Protein AF-A0A7S4CMW1-F1 (afdb_monomer_lite)

Organism: NCBI:txid73025

Radius of gyration: 34.2 Å; chains: 1; bounding box: 64×62×124 Å

Foldseek 3Di:
DDDDDDDDDDDDDDDDDDDDDDDDDPDDPPDPPPDDPDCPVVPDDPDPPPPPPDPDDDDDDDDPDDDDDDDDDPPDQKDKDKDKDKDPQQLQPPDDDDVSVVVVLVVQLQQQLLLVVLVVLCPDPDRLFVHWGWDWDDDPGRIIITMTMTMHGPPSHVSRVVVSVVSVVCCVVVNDDPVSSVVSNVVVVVVVVVVVVD

Sequence (198 aa):
PRSHSPASLTPSPGPPSSGSSASSEPASPFALPPCVPSPVSAIGGPVPLEHPRLPSVYPVPRHQEARYALLTDPETTTAMAKIAVKHYPAPDFVGVGVAHVKAQCCRTAFLLSLNTRFRQILQGPDPPFLRAGVVFEQSVGDVTLATLQVQAQKGGTAAALAAALREVQRVRVHGLSAREISSAKRQLMVSMNCEFRE

Structure (mmCIF, N/CA/C/O backbone):
data_AF-A0A7S4CMW1-F1
#
_entry.id   AF-A0A7S4CMW1-F1
#
loop_
_atom_site.group_PDB
_atom_site.id
_atom_site.type_symbol
_atom_site.label_atom_id
_atom_site.label_alt_id
_atom_site.label_comp_id
_atom_site.label_asym_id
_atom_site.label_entity_id
_atom_site.label_seq_id
_atom_site.pdbx_PDB_ins_code
_atom_site.Cartn_x
_atom_site.Cartn_y
_atom_site.Cartn_z
_atom_site.occupancy
_atom_site.B_iso_or_equiv
_atom_site.auth_seq_id
_atom_site.auth_comp_id
_atom_site.auth_asym_id
_atom_site.auth_atom_id
_atom_site.pdbx_PDB_model_num
ATOM 1 N N . PRO A 1 1 ? 36.857 27.182 -96.553 1.00 38.69 1 PRO A N 1
ATOM 2 C CA . PRO A 1 1 ? 37.701 28.232 -97.169 1.00 38.69 1 PRO A CA 1
ATOM 3 C C . PRO A 1 1 ? 37.929 29.410 -96.208 1.00 38.69 1 PRO A C 1
ATOM 5 O O . PRO A 1 1 ? 37.019 30.194 -95.990 1.00 38.69 1 PRO A O 1
ATOM 8 N N . ARG A 1 2 ? 39.155 29.458 -95.660 1.00 29.66 2 ARG A N 1
ATOM 9 C CA . ARG A 1 2 ? 39.937 30.646 -95.251 1.00 29.66 2 ARG A CA 1
ATOM 10 C C . ARG A 1 2 ? 39.275 31.610 -94.247 1.00 29.66 2 ARG A C 1
ATOM 12 O O . ARG A 1 2 ? 38.378 32.358 -94.591 1.00 29.66 2 ARG A O 1
ATOM 19 N N . SER A 1 3 ? 39.590 31.485 -92.955 1.00 31.75 3 SER A N 1
ATOM 20 C CA . SER A 1 3 ? 40.777 32.047 -92.266 1.00 31.75 3 SER A CA 1
ATOM 21 C C . SER A 1 3 ? 40.687 33.558 -92.070 1.00 31.75 3 SER A C 1
ATOM 23 O O . SER A 1 3 ? 40.763 34.262 -93.062 1.00 31.75 3 SER A O 1
ATOM 25 N N . HIS A 1 4 ? 40.617 34.019 -90.817 1.00 35.72 4 HIS A N 1
ATOM 26 C CA . HIS A 1 4 ? 41.438 35.111 -90.271 1.00 35.72 4 HIS A CA 1
ATOM 27 C C . HIS A 1 4 ? 41.319 35.130 -88.730 1.00 35.72 4 HIS A C 1
ATOM 29 O O . HIS A 1 4 ? 40.269 35.418 -88.167 1.00 35.72 4 HIS A O 1
ATOM 35 N N . SER A 1 5 ? 42.426 34.794 -88.067 1.00 35.44 5 SER A N 1
ATOM 36 C CA . SER A 1 5 ? 42.837 35.248 -86.724 1.00 35.44 5 SER A CA 1
ATOM 37 C C . SER A 1 5 ? 43.958 36.297 -86.915 1.00 35.44 5 SER A C 1
ATOM 39 O O . SER A 1 5 ? 44.412 36.424 -88.058 1.00 35.44 5 SER A O 1
ATOM 41 N N . PRO A 1 6 ? 44.540 36.943 -85.875 1.00 49.03 6 PRO A N 1
ATOM 42 C CA . PRO A 1 6 ? 44.153 37.112 -84.459 1.00 49.03 6 PRO A CA 1
ATOM 43 C C . PRO A 1 6 ? 44.241 38.590 -83.978 1.00 49.03 6 PRO A C 1
ATOM 45 O O . PRO A 1 6 ? 44.791 39.448 -84.661 1.00 49.03 6 PRO A O 1
ATOM 48 N N . ALA A 1 7 ? 43.807 38.877 -82.746 1.00 35.91 7 ALA A N 1
ATOM 49 C CA . ALA A 1 7 ? 44.367 39.974 -81.949 1.00 35.91 7 ALA A CA 1
ATOM 50 C C . ALA A 1 7 ? 44.441 39.556 -80.473 1.00 35.91 7 ALA A C 1
ATOM 52 O O . ALA A 1 7 ? 43.461 39.128 -79.868 1.00 35.91 7 ALA A O 1
ATOM 53 N N . SER A 1 8 ? 45.657 39.625 -79.949 1.00 32.41 8 SER A N 1
ATOM 54 C CA . SER A 1 8 ? 46.133 39.242 -78.624 1.00 32.41 8 SER A CA 1
ATOM 55 C C . SER A 1 8 ? 45.847 40.303 -77.563 1.00 32.41 8 SER A C 1
ATOM 57 O O . SER A 1 8 ? 46.155 41.466 -77.800 1.00 32.41 8 SER A O 1
ATOM 59 N N . LEU A 1 9 ? 45.413 39.895 -76.368 1.00 36.88 9 LEU A N 1
ATOM 60 C CA . LEU A 1 9 ? 45.599 40.643 -75.119 1.00 36.88 9 LEU A CA 1
ATOM 61 C C . LEU A 1 9 ? 45.713 39.640 -73.960 1.00 36.88 9 LEU A C 1
ATOM 63 O O . LEU A 1 9 ? 44.776 38.918 -73.633 1.00 36.88 9 LEU A O 1
ATOM 67 N N . THR A 1 10 ? 46.911 39.565 -73.390 1.00 45.03 10 THR A N 1
ATOM 68 C CA . THR A 1 10 ? 47.277 38.798 -72.191 1.00 45.03 10 THR A CA 1
ATOM 69 C C . THR A 1 10 ? 46.733 39.444 -70.916 1.00 45.03 10 THR A C 1
ATOM 71 O O . THR A 1 10 ? 46.722 40.674 -70.832 1.00 45.03 10 THR A O 1
ATOM 74 N N . PRO A 1 11 ? 46.473 38.651 -69.863 1.00 39.41 11 PRO A N 1
ATOM 75 C CA . PRO A 1 11 ? 46.930 39.062 -68.537 1.00 39.41 11 PRO A CA 1
ATOM 76 C C . PRO A 1 11 ? 47.679 37.956 -67.766 1.00 39.41 11 PRO 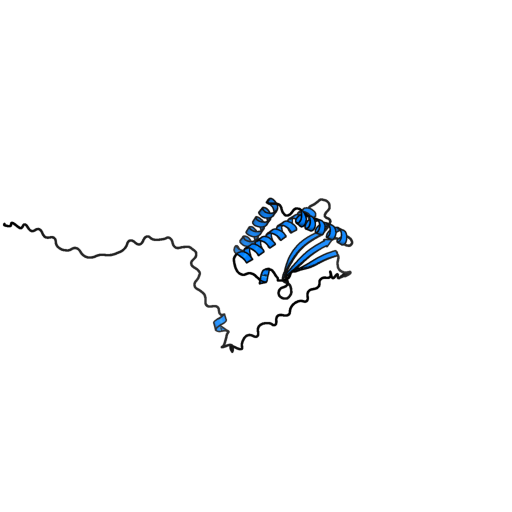A C 1
ATOM 78 O O . PRO A 1 11 ? 47.408 36.765 -67.887 1.00 39.41 11 PRO A O 1
ATOM 81 N N . SER A 1 12 ? 48.653 38.429 -66.987 1.00 38.19 12 SER A N 1
ATOM 82 C CA . SER A 1 12 ? 49.571 37.739 -66.062 1.00 38.19 12 SER A CA 1
ATOM 83 C C . SER A 1 12 ? 48.847 37.149 -64.823 1.00 38.19 12 SER A C 1
ATOM 85 O O . SER A 1 12 ? 47.721 37.571 -64.546 1.00 38.19 12 SER A O 1
ATOM 87 N N . PRO A 1 13 ? 49.439 36.197 -64.062 1.00 43.91 13 PRO A N 1
ATOM 88 C CA . PRO A 1 13 ? 48.716 35.310 -63.152 1.00 43.91 13 PRO A CA 1
ATOM 89 C C . PRO A 1 13 ? 48.573 35.869 -61.725 1.00 43.91 13 PRO A C 1
ATOM 91 O O . PRO A 1 13 ? 49.498 36.466 -61.177 1.00 43.91 13 PRO A O 1
ATOM 94 N N . GLY A 1 14 ? 47.417 35.612 -61.104 1.00 37.00 14 GLY A N 1
ATOM 95 C CA . GLY A 1 14 ? 47.171 35.806 -59.669 1.00 37.00 14 GLY A CA 1
ATOM 96 C C . GLY A 1 14 ? 47.365 34.504 -58.861 1.00 37.00 14 GLY A C 1
ATOM 97 O O . GLY A 1 14 ? 47.190 33.422 -59.424 1.00 37.00 14 GLY A O 1
ATOM 98 N N . PRO A 1 15 ? 47.744 34.581 -57.567 1.00 47.06 15 PRO A N 1
ATOM 99 C CA . PRO A 1 15 ? 48.107 33.428 -56.727 1.00 47.06 15 PRO A CA 1
ATOM 100 C C . PRO A 1 15 ? 46.888 32.692 -56.107 1.00 47.06 15 PRO A C 1
ATOM 102 O O . PRO A 1 15 ? 45.755 33.150 -56.263 1.00 47.06 15 PRO A O 1
ATOM 105 N N . PRO A 1 16 ? 47.095 31.526 -55.447 1.00 42.72 16 PRO A N 1
ATOM 106 C CA . PRO A 1 16 ? 46.109 30.447 -55.405 1.00 42.72 16 PRO A CA 1
ATOM 107 C C . PRO A 1 16 ? 45.170 30.420 -54.185 1.00 42.72 16 PRO A C 1
ATOM 109 O O . PRO A 1 16 ? 45.401 31.017 -53.138 1.00 42.72 16 PRO A O 1
ATOM 112 N N . SER A 1 17 ? 44.128 29.615 -54.386 1.00 40.28 17 SER A N 1
ATOM 113 C CA . SER A 1 17 ? 43.096 29.075 -53.496 1.00 40.28 17 SER A CA 1
ATOM 114 C C . SER A 1 17 ? 43.425 28.847 -52.010 1.00 40.28 17 SER A C 1
ATOM 116 O O . SER A 1 17 ? 44.317 28.075 -51.663 1.00 40.28 17 SER A O 1
ATOM 118 N N . SER A 1 18 ? 42.528 29.341 -51.159 1.00 33.75 18 SER A N 1
ATOM 119 C CA . SER A 1 18 ? 42.066 28.765 -49.885 1.00 33.75 18 SER A CA 1
ATOM 120 C C . SER A 1 18 ? 40.694 29.405 -49.607 1.00 33.75 18 SER A C 1
ATOM 122 O O . SER A 1 18 ? 40.437 30.514 -50.055 1.00 33.75 18 SER A O 1
ATOM 124 N N . GLY A 1 19 ? 39.690 28.829 -48.968 1.00 32.06 19 GLY A N 1
ATOM 125 C CA . GLY A 1 19 ? 39.463 27.575 -48.281 1.00 32.06 19 GLY A CA 1
ATOM 126 C C . GLY A 1 19 ? 38.024 27.689 -47.754 1.00 32.06 19 GLY A C 1
ATOM 127 O O . GLY A 1 19 ? 37.608 28.759 -47.319 1.00 32.06 19 GLY A O 1
ATOM 128 N N . SER A 1 20 ? 37.266 26.607 -47.902 1.00 34.31 20 SER A N 1
ATOM 129 C CA . SER A 1 20 ? 35.887 26.365 -47.461 1.00 34.31 20 SER A CA 1
ATOM 130 C C . SER A 1 20 ? 35.338 27.278 -46.350 1.00 34.31 20 SER A C 1
ATOM 132 O O . SER A 1 20 ? 35.841 27.288 -45.228 1.00 34.31 20 SER A O 1
ATOM 134 N N . SER A 1 21 ? 34.221 27.950 -46.632 1.00 33.69 21 SER A N 1
ATOM 135 C CA . SER A 1 21 ? 33.338 28.564 -45.639 1.00 33.69 21 SER A CA 1
ATOM 136 C C . SER A 1 21 ? 32.727 27.480 -44.743 1.00 33.69 21 SER A C 1
ATOM 138 O O . SER A 1 21 ? 31.750 26.833 -45.120 1.00 33.69 21 SER A O 1
ATOM 140 N N . ALA A 1 22 ? 33.315 27.253 -43.572 1.00 33.09 22 ALA A N 1
ATOM 141 C CA . ALA A 1 22 ? 32.715 26.448 -42.517 1.00 33.09 22 ALA A CA 1
ATOM 142 C C . ALA A 1 22 ? 31.755 27.322 -41.699 1.00 33.09 22 ALA A C 1
ATOM 144 O O . ALA A 1 22 ? 32.173 28.199 -40.943 1.00 33.09 22 ALA A O 1
ATOM 145 N N . SER A 1 23 ? 30.458 27.092 -41.880 1.00 31.69 23 SER A N 1
ATOM 146 C CA . SER A 1 23 ? 29.405 27.567 -40.989 1.00 31.69 23 SER A CA 1
ATOM 147 C C . SER A 1 23 ? 29.666 27.046 -39.573 1.00 31.69 23 SER A C 1
ATOM 149 O O . SER A 1 23 ? 29.729 25.841 -39.351 1.00 31.69 23 SER A O 1
ATOM 151 N N . SER A 1 24 ? 29.852 27.951 -38.617 1.00 33.78 24 SER A N 1
ATOM 152 C CA . SER A 1 24 ? 30.006 27.624 -37.201 1.00 33.78 24 SER A CA 1
ATOM 153 C C . SER A 1 24 ? 28.659 27.188 -36.608 1.00 33.78 24 SER A C 1
ATOM 155 O O . SER A 1 24 ? 27.812 28.033 -36.309 1.00 33.78 24 SER A O 1
ATOM 157 N N . GLU A 1 25 ? 28.455 25.881 -36.444 1.00 35.72 25 GLU A N 1
ATOM 158 C CA . GLU A 1 25 ? 27.407 25.339 -35.571 1.00 35.72 25 GLU A CA 1
ATOM 159 C C . GLU A 1 25 ? 27.713 25.715 -34.108 1.00 35.72 25 GLU A C 1
ATOM 161 O O . GLU A 1 25 ? 28.863 25.597 -33.672 1.00 35.72 25 GLU A O 1
ATOM 166 N N . PRO A 1 26 ? 26.725 26.169 -33.316 1.00 39.62 26 PRO A N 1
ATOM 167 C CA . PRO A 1 26 ? 26.932 26.397 -31.894 1.00 39.62 26 PRO A CA 1
ATOM 168 C C . PRO A 1 26 ? 27.099 25.054 -31.170 1.00 39.62 26 PRO A C 1
ATOM 170 O O . PRO A 1 26 ? 26.229 24.185 -31.225 1.00 39.62 26 PRO A O 1
ATOM 173 N N . ALA A 1 27 ? 28.232 24.903 -30.483 1.00 42.12 27 ALA A N 1
ATOM 174 C CA . ALA A 1 27 ? 28.582 23.725 -29.703 1.00 42.12 27 ALA A CA 1
ATOM 175 C C . ALA A 1 27 ? 27.486 23.369 -28.681 1.00 42.12 27 ALA A C 1
ATOM 177 O O . ALA A 1 27 ? 27.066 24.193 -27.867 1.00 42.12 27 ALA A O 1
ATOM 178 N N . SER A 1 28 ? 27.040 22.113 -28.718 1.00 44.59 28 SER A N 1
ATOM 179 C CA . SER A 1 28 ? 26.102 21.540 -27.756 1.00 44.59 28 SER A CA 1
ATOM 180 C C . SER A 1 28 ? 26.677 21.594 -26.329 1.00 44.59 28 SER A C 1
ATOM 182 O O . SER A 1 28 ? 27.800 21.129 -26.129 1.00 44.59 28 SER A O 1
ATOM 184 N N . PRO A 1 29 ? 25.924 22.047 -25.310 1.00 46.12 29 PRO A N 1
ATOM 185 C CA . PRO A 1 29 ? 26.418 22.164 -23.931 1.00 46.12 29 PRO A CA 1
ATOM 186 C C . PRO A 1 29 ? 26.576 20.818 -23.192 1.00 46.12 29 PRO A C 1
ATOM 188 O O . PRO A 1 29 ? 26.905 20.803 -22.011 1.00 46.12 29 PRO A O 1
ATOM 191 N N . PHE A 1 30 ? 26.365 19.684 -23.867 1.00 45.78 30 PHE A N 1
ATOM 192 C CA . PHE A 1 30 ? 26.450 18.333 -23.300 1.00 45.78 30 PHE A CA 1
ATOM 193 C C . PHE A 1 30 ? 27.732 17.604 -23.725 1.00 45.78 30 PHE A C 1
ATOM 195 O O . PHE A 1 30 ? 27.696 16.456 -24.167 1.00 45.78 30 PHE A O 1
ATOM 202 N N . ALA A 1 31 ? 28.885 18.260 -23.598 1.00 46.22 31 ALA A N 1
ATOM 203 C CA . ALA A 1 31 ? 30.150 17.537 -23.628 1.00 46.22 31 ALA A CA 1
ATOM 204 C C . ALA A 1 31 ? 30.254 16.712 -22.336 1.00 46.22 31 ALA A C 1
ATOM 206 O O . ALA A 1 31 ? 30.358 17.272 -21.243 1.00 46.22 31 ALA A O 1
ATOM 207 N N . LEU A 1 32 ? 30.180 15.383 -22.452 1.00 47.31 32 LEU A N 1
ATOM 208 C CA . LEU A 1 32 ? 30.467 14.487 -21.332 1.00 47.31 32 LEU A CA 1
ATOM 209 C C . LEU A 1 32 ? 31.886 14.791 -20.823 1.00 47.31 32 LEU A C 1
ATOM 211 O O . LEU A 1 32 ? 32.798 14.921 -21.647 1.00 47.31 32 LEU A O 1
ATOM 215 N N . PRO A 1 33 ? 32.099 14.919 -19.501 1.00 54.97 33 PRO A N 1
ATOM 216 C CA . PRO A 1 33 ? 33.439 15.129 -18.976 1.00 54.97 33 PRO A CA 1
ATOM 217 C C . PRO A 1 33 ? 34.351 13.966 -19.402 1.00 54.97 33 PRO A C 1
ATOM 219 O O . PRO A 1 33 ? 33.875 12.829 -19.511 1.00 54.97 33 PRO A O 1
ATOM 222 N N . PRO A 1 34 ? 35.652 14.219 -19.646 1.00 54.22 34 PRO A N 1
ATOM 223 C CA . PRO A 1 34 ? 36.594 13.156 -19.967 1.00 54.22 34 PRO A CA 1
ATOM 224 C C . PRO A 1 34 ? 36.546 12.096 -18.864 1.00 54.22 34 PRO A C 1
ATOM 226 O O . PRO A 1 34 ? 36.617 12.428 -17.679 1.00 54.22 34 PRO A O 1
ATOM 229 N N . CYS A 1 35 ? 36.384 10.830 -19.259 1.00 51.62 35 CYS A N 1
ATOM 230 C CA . CYS A 1 35 ? 36.343 9.697 -18.344 1.00 51.62 35 CYS A CA 1
ATOM 231 C C . CYS A 1 35 ? 37.582 9.718 -17.447 1.00 51.62 35 CYS A C 1
ATOM 233 O O . CYS A 1 35 ? 38.684 9.397 -17.889 1.00 51.62 35 CYS A O 1
ATOM 235 N N . VAL A 1 36 ? 37.400 10.084 -16.180 1.00 57.22 36 VAL A N 1
ATOM 236 C CA . VAL A 1 36 ? 38.429 9.892 -15.164 1.00 57.22 36 VAL A CA 1
ATOM 237 C C . VAL A 1 36 ? 38.545 8.378 -14.966 1.00 57.22 36 VAL A C 1
ATOM 239 O O . VAL A 1 36 ? 37.537 7.748 -14.629 1.00 57.22 36 VAL A O 1
ATOM 242 N N . PRO A 1 37 ? 39.708 7.749 -15.211 1.00 60.41 37 PRO A N 1
ATOM 243 C CA . PRO A 1 37 ? 39.859 6.328 -14.948 1.00 60.41 37 PRO A CA 1
ATOM 244 C C . PRO A 1 37 ? 39.630 6.089 -13.453 1.00 60.41 37 PRO A C 1
ATOM 246 O O . PRO A 1 37 ? 40.281 6.696 -12.602 1.00 60.41 37 PRO A O 1
ATOM 249 N N . SER A 1 38 ? 38.661 5.233 -13.127 1.00 54.94 38 SER A N 1
ATOM 250 C CA . SER A 1 38 ? 38.337 4.897 -11.742 1.00 54.94 38 SER A CA 1
ATOM 251 C C . SER A 1 38 ? 39.561 4.295 -11.031 1.00 54.94 38 SER A C 1
ATOM 253 O O . SER A 1 38 ? 40.258 3.482 -11.646 1.00 54.94 38 SER A O 1
ATOM 255 N N . PRO A 1 39 ? 39.789 4.570 -9.731 1.00 59.03 39 PRO A N 1
ATOM 256 C CA . PRO A 1 39 ? 40.900 3.991 -8.964 1.00 59.03 39 PRO A CA 1
ATOM 257 C C . PRO A 1 39 ? 40.805 2.463 -8.792 1.00 59.03 39 PRO A C 1
ATOM 259 O O . PRO A 1 39 ? 41.716 1.844 -8.250 1.00 59.03 39 PRO A O 1
ATOM 262 N N . VAL A 1 40 ? 39.729 1.834 -9.278 1.00 59.56 40 VAL A N 1
ATOM 263 C CA . VAL A 1 40 ? 39.509 0.383 -9.231 1.00 59.56 40 VAL A CA 1
ATOM 264 C C . VAL A 1 40 ? 40.643 -0.387 -9.922 1.00 59.56 40 VAL A C 1
ATOM 266 O O . VAL A 1 40 ? 41.072 -1.417 -9.408 1.00 59.56 40 VAL A O 1
ATOM 269 N N . SER A 1 41 ? 41.213 0.145 -11.011 1.00 56.84 41 SER A N 1
ATOM 270 C CA . SER A 1 41 ? 42.360 -0.487 -11.686 1.00 56.84 41 SER A CA 1
ATOM 271 C C . SER A 1 41 ? 43.662 -0.441 -10.882 1.00 56.84 41 SER A C 1
ATOM 273 O O . SER A 1 41 ? 44.572 -1.206 -11.178 1.00 56.84 41 SER A O 1
ATOM 275 N N . ALA A 1 42 ? 43.779 0.436 -9.880 1.00 56.88 42 ALA A N 1
ATOM 276 C CA . ALA A 1 42 ? 44.997 0.569 -9.078 1.00 56.88 42 ALA A CA 1
ATOM 277 C C . ALA A 1 42 ? 45.033 -0.381 -7.865 1.00 56.88 42 ALA A C 1
ATOM 279 O O . ALA A 1 42 ? 46.092 -0.577 -7.278 1.00 56.88 42 ALA A O 1
ATOM 280 N N . ILE A 1 43 ? 43.890 -0.967 -7.487 1.00 60.16 43 ILE A N 1
ATOM 281 C CA . ILE A 1 43 ? 43.745 -1.806 -6.282 1.00 60.16 43 ILE A CA 1
ATOM 282 C C . ILE A 1 43 ? 43.611 -3.299 -6.643 1.00 60.16 43 ILE A C 1
ATOM 284 O O . ILE A 1 43 ? 43.927 -4.169 -5.833 1.00 60.16 43 ILE A O 1
ATOM 288 N N . GLY A 1 44 ? 43.178 -3.622 -7.864 1.00 51.19 44 GLY A N 1
ATOM 289 C CA . GLY A 1 44 ? 43.018 -5.002 -8.320 1.00 51.19 44 GLY A CA 1
ATOM 290 C C . GLY A 1 44 ? 44.302 -5.581 -8.912 1.00 51.19 44 GLY A C 1
ATOM 291 O O . GLY A 1 44 ? 44.603 -5.345 -10.078 1.00 51.19 44 GLY A O 1
ATOM 292 N N . GLY A 1 45 ? 45.031 -6.399 -8.147 1.00 70.06 45 GLY A N 1
ATOM 293 C CA . GLY A 1 45 ? 45.941 -7.387 -8.743 1.00 70.06 45 GLY A CA 1
ATOM 294 C C . GLY A 1 45 ? 45.175 -8.369 -9.651 1.00 70.06 45 GLY A C 1
ATOM 295 O O . GLY A 1 45 ? 43.942 -8.376 -9.625 1.00 70.06 45 GLY A O 1
ATOM 296 N N . PRO A 1 46 ? 45.858 -9.206 -10.456 1.00 66.19 46 PRO A N 1
ATOM 297 C CA . PRO A 1 46 ? 45.195 -10.189 -11.309 1.00 66.19 46 PRO A CA 1
ATOM 298 C C . PRO A 1 46 ? 44.396 -11.165 -10.438 1.00 66.19 46 PRO A C 1
ATOM 300 O O 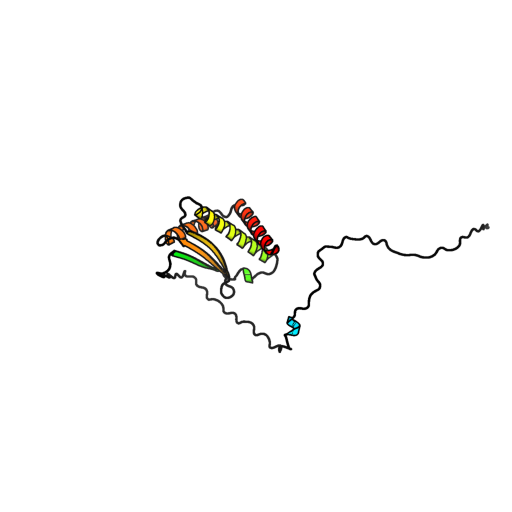. PRO A 1 46 ? 44.949 -12.085 -9.840 1.00 66.19 46 PRO A O 1
ATOM 303 N N . VAL A 1 47 ? 43.087 -10.934 -10.336 1.00 65.75 47 VAL A N 1
ATOM 304 C CA . VAL A 1 47 ? 42.160 -11.861 -9.693 1.00 65.75 47 VAL A CA 1
ATOM 305 C C . VAL A 1 47 ? 42.106 -13.092 -10.597 1.00 65.75 47 VAL A C 1
ATOM 307 O O . VAL A 1 47 ? 41.820 -12.940 -11.790 1.00 65.75 47 VAL A O 1
ATOM 310 N N . PRO A 1 48 ? 42.411 -14.299 -10.089 1.00 68.38 48 PRO A N 1
ATOM 311 C CA . PRO A 1 48 ? 42.225 -15.517 -10.858 1.00 68.38 48 PRO A CA 1
ATOM 312 C C . PRO A 1 48 ? 40.794 -15.542 -11.391 1.00 68.38 48 PRO A C 1
ATOM 314 O O . PRO A 1 48 ? 39.850 -15.311 -10.634 1.00 68.38 48 PRO A O 1
ATOM 317 N N . LEU A 1 49 ? 40.630 -15.811 -12.687 1.00 63.06 49 LEU A N 1
ATOM 318 C CA . LEU A 1 49 ? 39.329 -16.044 -13.316 1.00 63.06 49 LEU A CA 1
ATOM 319 C C . LEU A 1 49 ? 38.771 -17.398 -12.843 1.00 63.06 49 LEU A C 1
ATOM 321 O O . LEU A 1 49 ? 38.482 -18.285 -13.642 1.00 63.06 49 LEU A O 1
ATOM 325 N N . GLU A 1 50 ? 38.658 -17.601 -11.531 1.00 64.12 50 GLU A N 1
ATOM 326 C CA . GLU A 1 50 ? 37.775 -18.625 -11.013 1.00 64.12 50 GLU A CA 1
ATOM 327 C C . GLU A 1 50 ? 36.377 -18.232 -11.465 1.00 64.12 50 GLU A C 1
ATOM 329 O O . GLU A 1 50 ? 35.903 -17.131 -11.178 1.00 64.12 50 GLU A O 1
ATOM 334 N N . HIS A 1 51 ? 35.755 -19.113 -12.250 1.00 67.81 51 HIS A N 1
ATOM 335 C CA . HIS A 1 51 ? 34.400 -18.931 -12.742 1.00 67.81 51 HIS A CA 1
ATOM 336 C C . HIS A 1 51 ? 33.531 -18.478 -11.566 1.00 67.81 51 HIS A C 1
ATOM 338 O O . HIS A 1 51 ? 33.385 -19.257 -10.615 1.00 67.81 51 HIS A O 1
ATOM 344 N N . PRO A 1 52 ? 32.999 -17.240 -11.581 1.00 67.31 52 PRO A N 1
ATOM 345 C CA . PRO A 1 52 ? 32.236 -16.741 -10.456 1.00 67.31 52 PRO A CA 1
ATOM 346 C C . PRO A 1 52 ? 31.098 -17.726 -10.225 1.00 67.31 52 PRO A C 1
ATOM 348 O O . PRO A 1 52 ? 30.279 -17.963 -11.117 1.00 67.31 52 PRO A O 1
ATOM 351 N N . ARG A 1 53 ? 31.092 -18.370 -9.052 1.00 72.31 53 ARG A N 1
ATOM 352 C CA . ARG A 1 53 ? 29.991 -19.249 -8.669 1.00 72.31 53 ARG A CA 1
ATOM 353 C C . ARG A 1 53 ? 28.752 -18.370 -8.663 1.00 72.31 53 ARG A C 1
ATOM 355 O O . ARG A 1 53 ? 28.650 -17.465 -7.835 1.00 72.31 53 ARG A O 1
ATOM 362 N N . LEU A 1 54 ? 27.853 -18.600 -9.618 1.00 72.75 54 LEU A N 1
A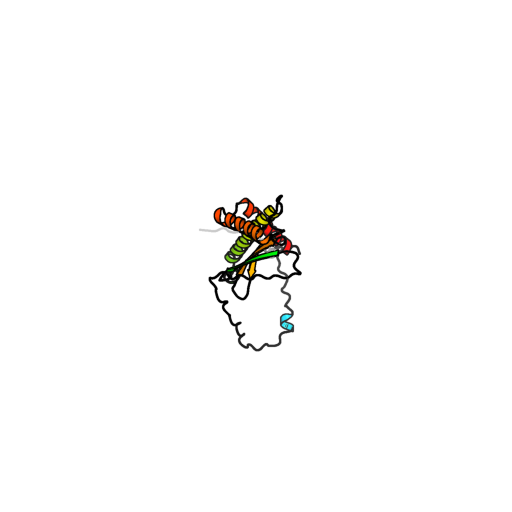TOM 363 C CA . LEU A 1 54 ? 26.579 -17.899 -9.638 1.00 72.75 54 LEU A CA 1
ATOM 364 C C . LEU A 1 54 ? 25.902 -18.125 -8.277 1.00 72.75 54 LEU A C 1
ATOM 366 O O . LEU A 1 54 ? 25.925 -19.260 -7.783 1.00 72.75 54 LEU A O 1
ATOM 370 N N . PRO A 1 55 ? 25.337 -17.076 -7.652 1.00 70.75 55 PRO A N 1
ATOM 371 C CA . PRO A 1 55 ? 24.602 -17.230 -6.408 1.00 70.75 55 PRO A CA 1
ATOM 372 C C . PRO A 1 55 ? 23.549 -18.326 -6.569 1.00 70.75 55 PRO A C 1
ATOM 374 O O . PRO A 1 55 ? 22.821 -18.353 -7.564 1.00 70.75 55 PRO A O 1
ATOM 377 N N . SER A 1 56 ? 23.470 -19.245 -5.609 1.00 73.94 56 SER A N 1
ATOM 378 C CA . SER A 1 56 ? 22.418 -20.254 -5.623 1.00 73.94 56 SER A CA 1
ATOM 379 C C . SER A 1 56 ? 21.056 -19.575 -5.479 1.00 73.94 56 SER A C 1
ATOM 381 O O . SER A 1 56 ? 20.805 -18.823 -4.536 1.00 73.94 56 SER A O 1
ATOM 383 N N . VAL A 1 57 ? 20.168 -19.837 -6.438 1.00 70.56 57 VAL A N 1
ATOM 384 C CA . VAL A 1 57 ? 18.791 -19.343 -6.409 1.00 70.56 57 VAL A CA 1
ATOM 385 C C . VAL A 1 57 ? 17.985 -20.253 -5.492 1.00 70.56 57 VAL A C 1
ATOM 387 O O . VAL A 1 57 ? 17.734 -21.412 -5.819 1.00 70.56 57 VAL A O 1
ATOM 390 N N . TYR A 1 58 ? 17.572 -19.730 -4.340 1.00 75.88 58 TYR A N 1
ATOM 391 C CA . TYR A 1 58 ? 16.679 -20.433 -3.424 1.00 75.88 58 TYR A CA 1
ATOM 392 C C . TYR A 1 58 ? 15.238 -19.964 -3.651 1.00 75.88 58 TYR A C 1
ATOM 394 O O . TYR A 1 58 ? 14.899 -18.837 -3.280 1.00 75.88 58 TYR A O 1
ATOM 402 N N . PRO A 1 59 ? 14.368 -20.790 -4.263 1.00 73.56 59 PRO A N 1
ATOM 403 C CA . PRO A 1 59 ? 12.991 -20.394 -4.504 1.00 73.56 59 PRO A CA 1
ATOM 404 C C . PRO A 1 59 ? 12.231 -20.290 -3.179 1.00 73.56 59 PRO A C 1
ATOM 406 O O . PRO A 1 59 ? 12.222 -21.217 -2.369 1.00 73.56 59 PRO A O 1
ATOM 409 N N . VAL A 1 60 ? 11.549 -19.165 -2.969 1.00 77.81 60 VAL A N 1
ATOM 410 C CA . VAL A 1 60 ? 10.696 -18.969 -1.792 1.00 77.81 60 VAL A CA 1
ATOM 411 C C . VAL A 1 60 ? 9.428 -19.826 -1.939 1.00 77.81 60 VAL A C 1
ATOM 413 O O . VAL A 1 60 ? 8.681 -19.624 -2.903 1.00 77.81 60 VAL A O 1
ATOM 416 N N . PRO A 1 61 ? 9.123 -20.734 -0.989 1.00 80.94 61 PRO A N 1
ATOM 417 C CA . PRO A 1 61 ? 7.921 -21.558 -1.049 1.00 80.94 61 PRO A CA 1
ATOM 418 C C . PRO A 1 61 ? 6.648 -20.707 -1.081 1.00 80.94 61 PRO A C 1
ATOM 420 O O . PRO A 1 61 ? 6.466 -19.790 -0.271 1.00 80.94 61 PRO A O 1
ATOM 423 N N . ARG A 1 62 ? 5.742 -21.028 -2.009 1.00 80.69 62 ARG A N 1
ATOM 424 C CA . ARG A 1 62 ? 4.423 -20.392 -2.091 1.00 80.69 62 ARG A CA 1
ATOM 425 C C . ARG A 1 62 ? 3.487 -21.003 -1.052 1.00 80.69 62 ARG A C 1
ATOM 427 O O . ARG A 1 62 ? 3.508 -22.205 -0.817 1.00 80.69 62 ARG A O 1
ATOM 434 N N . HIS A 1 63 ? 2.637 -20.170 -0.467 1.00 83.62 63 HIS A N 1
ATOM 435 C CA . HIS A 1 63 ? 1.528 -20.604 0.379 1.00 83.62 63 HIS A CA 1
ATOM 436 C C . HIS A 1 63 ? 0.229 -20.020 -0.178 1.00 83.62 63 HIS A C 1
ATOM 438 O O . HIS A 1 63 ? 0.205 -18.861 -0.589 1.00 83.62 63 HIS A O 1
ATOM 444 N N . GLN A 1 64 ? -0.833 -20.826 -0.217 1.00 78.94 64 GLN A N 1
ATOM 445 C CA . GLN A 1 64 ? -2.166 -20.365 -0.629 1.00 78.94 64 GLN A CA 1
ATOM 446 C C . GLN A 1 64 ? -2.959 -19.799 0.554 1.00 78.94 64 GLN A C 1
ATOM 448 O O . GLN A 1 64 ? -3.768 -18.892 0.388 1.00 78.94 64 GLN A O 1
ATOM 453 N N . GLU A 1 65 ? -2.696 -20.300 1.758 1.00 85.31 65 GLU A N 1
ATOM 454 C CA . GLU A 1 65 ? -3.402 -19.897 2.968 1.00 85.31 65 GLU A CA 1
ATOM 455 C C . GLU A 1 65 ? -2.900 -18.551 3.509 1.00 85.31 65 GLU A C 1
ATOM 457 O O . GLU A 1 65 ? -1.707 -18.217 3.430 1.00 85.31 65 GLU A O 1
ATOM 462 N N . ALA A 1 66 ? -3.825 -17.788 4.095 1.00 85.75 66 ALA A N 1
ATOM 463 C CA . ALA A 1 66 ? -3.516 -16.568 4.825 1.00 85.75 66 ALA A CA 1
ATOM 464 C C . ALA A 1 66 ? -2.934 -16.926 6.197 1.00 85.75 66 ALA A C 1
ATOM 466 O O . ALA A 1 66 ? -3.600 -17.536 7.031 1.00 85.75 66 ALA A O 1
ATOM 467 N N . ARG A 1 67 ? -1.684 -16.528 6.438 1.00 88.69 67 ARG A N 1
ATOM 468 C CA . ARG A 1 67 ? -1.033 -16.679 7.743 1.00 88.69 67 ARG A CA 1
ATOM 469 C C . ARG A 1 67 ? -1.221 -15.404 8.550 1.00 88.69 67 ARG A C 1
ATOM 471 O O . ARG A 1 67 ? -1.056 -14.312 8.010 1.00 88.69 67 ARG A O 1
ATOM 478 N N . TYR A 1 68 ? -1.524 -15.550 9.834 1.00 88.38 68 TYR A N 1
ATOM 479 C CA . TYR A 1 68 ? -1.639 -14.433 10.762 1.00 88.38 68 TYR A CA 1
ATOM 480 C C . TYR A 1 68 ? -0.645 -14.600 11.909 1.00 88.38 68 TYR A C 1
ATOM 482 O O . TYR A 1 68 ? -0.339 -15.712 12.332 1.00 88.38 68 TYR A O 1
ATOM 490 N N . ALA A 1 69 ? -0.135 -13.477 12.400 1.00 88.38 69 ALA A N 1
ATOM 491 C CA . ALA A 1 69 ? 0.687 -13.414 13.595 1.00 88.38 69 ALA A CA 1
ATOM 492 C C . ALA A 1 69 ? 0.206 -12.226 14.427 1.00 88.38 69 ALA A C 1
ATOM 494 O O . ALA A 1 69 ? 0.079 -11.115 13.907 1.00 88.38 69 ALA A O 1
ATOM 495 N N . LEU A 1 70 ? -0.083 -12.473 15.703 1.00 87.44 70 LEU A N 1
ATOM 496 C CA . LEU A 1 70 ? -0.389 -11.430 16.671 1.00 87.44 70 LEU A CA 1
ATOM 497 C C . LEU A 1 70 ? 0.856 -11.210 17.522 1.00 87.44 70 LEU A C 1
ATOM 499 O O . LEU A 1 70 ? 1.251 -12.091 18.279 1.00 87.44 70 LEU A O 1
ATOM 503 N N . LEU A 1 71 ? 1.470 -10.040 17.383 1.00 85.12 71 LEU A N 1
ATOM 504 C CA . LEU A 1 71 ? 2.553 -9.608 18.256 1.00 85.12 71 LEU A CA 1
ATOM 505 C C . LEU A 1 71 ? 1.975 -8.606 19.249 1.00 85.12 71 LEU A C 1
ATOM 507 O O . LEU A 1 71 ? 1.342 -7.629 18.852 1.00 85.12 71 LEU A O 1
ATOM 511 N N . THR A 1 72 ? 2.151 -8.881 20.538 1.00 84.38 72 THR A N 1
ATOM 512 C CA . THR A 1 72 ? 1.725 -7.999 21.626 1.00 84.38 72 THR A CA 1
ATOM 513 C C . THR A 1 72 ? 2.939 -7.704 22.485 1.00 84.38 72 THR A C 1
ATOM 515 O O . THR A 1 72 ? 3.529 -8.622 23.045 1.00 84.38 72 THR A O 1
ATOM 518 N N . ASP A 1 73 ? 3.300 -6.429 22.559 1.00 85.62 73 ASP A N 1
ATOM 519 C CA . ASP A 1 73 ? 4.384 -5.922 23.391 1.00 85.62 73 ASP A CA 1
ATOM 520 C C . ASP A 1 73 ? 3.800 -4.825 24.303 1.00 85.62 73 ASP A C 1
ATOM 522 O O . ASP A 1 73 ? 3.207 -3.867 23.787 1.00 85.62 73 ASP A O 1
ATOM 526 N N . PRO A 1 74 ? 3.880 -4.975 25.641 1.00 78.94 74 PRO A N 1
ATOM 527 C CA . PRO A 1 74 ? 3.331 -4.006 26.588 1.00 78.94 74 PRO A CA 1
ATOM 528 C C . PRO A 1 74 ? 3.945 -2.603 26.461 1.00 78.94 74 PRO A C 1
ATOM 530 O O . PRO A 1 74 ? 3.265 -1.641 26.814 1.00 78.94 74 PRO A O 1
ATOM 533 N N . GLU A 1 75 ? 5.150 -2.471 25.897 1.00 84.06 75 GLU A N 1
ATOM 534 C CA . GLU A 1 75 ? 5.836 -1.185 25.692 1.00 84.06 75 GLU A CA 1
ATOM 535 C C . GLU A 1 75 ? 5.291 -0.398 24.487 1.00 84.06 75 GLU A C 1
ATOM 537 O O . GLU A 1 75 ? 5.651 0.757 24.249 1.00 84.06 75 GLU A O 1
ATOM 542 N N . THR A 1 76 ? 4.401 -0.999 23.688 1.00 78.00 76 THR A N 1
ATOM 543 C CA . THR A 1 76 ? 3.899 -0.349 22.476 1.00 78.00 76 THR A CA 1
ATOM 544 C C . THR A 1 76 ? 2.675 0.525 22.766 1.00 78.00 76 THR A C 1
ATOM 546 O O . THR A 1 76 ? 1.567 0.040 23.005 1.00 78.00 76 THR A O 1
ATOM 549 N N . THR A 1 77 ? 2.842 1.844 22.646 1.00 80.56 77 THR A N 1
ATOM 550 C CA . THR A 1 77 ? 1.765 2.837 22.843 1.00 80.56 77 THR A CA 1
ATOM 551 C C . THR A 1 77 ? 0.694 2.809 21.745 1.00 80.56 77 THR A C 1
ATOM 553 O O . THR A 1 77 ? -0.461 3.163 21.981 1.00 80.56 77 THR A O 1
ATOM 556 N N . THR A 1 78 ? 1.053 2.395 20.526 1.00 82.25 78 THR A N 1
ATOM 557 C CA . THR A 1 78 ? 0.149 2.390 19.361 1.00 82.25 78 THR A CA 1
ATOM 558 C C . THR A 1 78 ? -0.031 0.989 18.805 1.00 82.25 78 THR A C 1
ATOM 560 O O . THR A 1 78 ? 0.888 0.182 18.812 1.00 82.25 78 THR A O 1
ATOM 563 N N . ALA A 1 79 ? -1.216 0.690 18.291 1.00 89.19 79 ALA A N 1
ATOM 564 C CA . ALA A 1 79 ? -1.491 -0.613 17.713 1.00 89.19 79 ALA A CA 1
ATOM 565 C C . ALA A 1 79 ? -1.391 -0.530 16.183 1.00 89.19 79 ALA A C 1
ATOM 567 O O . ALA A 1 79 ? -1.887 0.413 15.563 1.00 89.19 79 ALA A O 1
ATOM 568 N N . MET A 1 80 ? -0.734 -1.510 15.564 1.00 90.31 80 MET A N 1
ATOM 569 C CA . MET A 1 80 ? -0.484 -1.534 14.123 1.00 90.31 80 MET A CA 1
ATOM 570 C C . MET A 1 80 ? -0.957 -2.854 13.521 1.00 90.31 80 MET A C 1
ATOM 572 O O . MET A 1 80 ? -0.652 -3.926 14.033 1.00 90.31 80 MET A O 1
ATOM 576 N N . ALA A 1 81 ? -1.674 -2.767 12.405 1.00 91.81 81 ALA A N 1
ATOM 577 C CA . ALA A 1 81 ? -2.081 -3.903 11.594 1.00 91.81 81 ALA A CA 1
ATOM 578 C C . ALA A 1 81 ? -1.388 -3.830 10.229 1.00 91.81 81 ALA A C 1
ATOM 580 O O . ALA A 1 81 ? -1.350 -2.772 9.596 1.00 91.81 81 ALA A O 1
ATOM 581 N N . LYS A 1 82 ? -0.844 -4.960 9.770 1.00 92.12 82 LYS A N 1
ATOM 582 C CA . LYS A 1 82 ? -0.196 -5.089 8.461 1.00 92.12 82 LYS A CA 1
ATOM 583 C C . LYS A 1 82 ? -0.772 -6.282 7.708 1.00 92.12 82 LYS A C 1
ATOM 585 O O . LYS A 1 82 ? -0.847 -7.377 8.255 1.00 92.12 82 LYS A O 1
ATOM 590 N N . ILE A 1 83 ? -1.133 -6.069 6.448 1.00 93.25 83 ILE A N 1
ATOM 591 C CA . ILE A 1 83 ? -1.464 -7.127 5.492 1.00 93.25 83 ILE A CA 1
ATOM 592 C C . ILE A 1 83 ? -0.383 -7.103 4.422 1.00 93.25 83 ILE A C 1
ATOM 594 O O . ILE A 1 83 ? -0.247 -6.103 3.724 1.00 93.25 83 ILE A O 1
ATOM 598 N N . ALA A 1 84 ? 0.369 -8.193 4.291 1.00 91.50 84 ALA A N 1
ATOM 599 C CA . ALA A 1 84 ? 1.415 -8.331 3.287 1.00 91.50 84 ALA A CA 1
ATOM 600 C C . ALA A 1 84 ? 1.050 -9.441 2.296 1.00 91.50 84 ALA A C 1
ATOM 602 O O . ALA A 1 84 ? 0.843 -10.592 2.684 1.00 91.50 84 ALA A O 1
ATOM 603 N N . VAL A 1 85 ? 0.980 -9.096 1.011 1.00 89.88 85 VAL A N 1
ATOM 604 C CA . VAL A 1 85 ? 0.687 -10.025 -0.085 1.00 89.88 85 VAL A CA 1
ATOM 605 C C . VAL A 1 85 ? 1.950 -10.233 -0.907 1.00 89.88 85 VAL A C 1
ATOM 607 O O . VAL A 1 85 ? 2.548 -9.278 -1.397 1.00 89.88 85 VAL A O 1
ATOM 610 N N . LYS A 1 86 ? 2.359 -11.492 -1.071 1.00 88.12 86 LYS A N 1
ATOM 611 C CA . LYS A 1 86 ? 3.517 -11.862 -1.891 1.00 88.12 86 LYS A CA 1
ATOM 612 C C . LYS A 1 86 ? 3.119 -11.923 -3.363 1.00 88.12 86 LYS A C 1
ATOM 614 O O . LYS A 1 86 ? 2.233 -12.689 -3.734 1.00 88.12 86 LYS A O 1
ATOM 619 N N . HIS A 1 87 ? 3.803 -11.152 -4.198 1.00 82.38 87 HIS A N 1
ATOM 620 C CA . HIS A 1 87 ? 3.680 -11.180 -5.650 1.00 82.38 87 HIS A CA 1
ATOM 621 C C . HIS A 1 87 ? 4.880 -11.902 -6.271 1.00 82.38 87 HIS A C 1
ATOM 623 O O . HIS A 1 87 ? 6.029 -11.607 -5.939 1.00 82.38 87 HIS A O 1
ATOM 629 N N . TYR A 1 88 ? 4.589 -12.830 -7.187 1.00 74.44 88 TYR A N 1
ATOM 630 C CA . TYR A 1 88 ? 5.568 -13.642 -7.910 1.00 74.44 88 TYR A CA 1
ATOM 631 C C . TYR A 1 88 ? 5.282 -13.605 -9.423 1.00 74.44 88 TYR A C 1
ATOM 633 O O . TYR A 1 88 ? 4.129 -13.838 -9.796 1.00 74.44 88 TYR A O 1
ATOM 641 N N . PRO A 1 89 ? 6.292 -13.438 -10.295 1.00 67.31 89 PRO A N 1
ATOM 642 C CA . PRO A 1 89 ? 7.640 -12.940 -10.002 1.00 67.31 89 PRO A CA 1
ATOM 643 C C . PRO A 1 89 ? 7.617 -11.451 -9.623 1.00 67.31 89 PRO A C 1
ATOM 645 O O . PRO A 1 89 ? 6.659 -10.739 -9.938 1.00 67.31 89 PRO A O 1
ATOM 648 N N . ALA A 1 90 ? 8.663 -10.978 -8.947 1.00 64.31 90 ALA A N 1
ATOM 649 C CA . ALA A 1 90 ? 8.853 -9.560 -8.684 1.00 64.31 90 ALA A CA 1
ATOM 650 C C . ALA A 1 90 ? 8.876 -8.783 -10.016 1.00 64.31 90 ALA A C 1
ATOM 652 O O . ALA A 1 90 ? 9.762 -9.011 -10.840 1.00 64.31 90 ALA A O 1
ATOM 653 N N . PRO A 1 91 ? 7.932 -7.858 -10.263 1.00 59.69 91 PRO A N 1
ATOM 654 C CA . PRO A 1 91 ? 7.871 -7.127 -11.530 1.00 59.69 91 PRO A CA 1
ATOM 655 C C . PRO A 1 91 ? 9.094 -6.231 -11.755 1.00 59.69 91 PRO A C 1
ATOM 657 O O . PRO A 1 91 ? 9.365 -5.854 -12.893 1.00 59.69 91 PRO A O 1
ATOM 660 N N . ASP A 1 92 ? 9.837 -5.940 -10.685 1.00 60.41 92 ASP A N 1
ATOM 661 C CA . ASP A 1 92 ? 11.083 -5.176 -10.705 1.00 60.41 92 ASP A CA 1
ATOM 662 C C . ASP A 1 92 ? 12.273 -5.956 -11.291 1.00 60.41 92 ASP A C 1
ATOM 664 O O . ASP A 1 92 ? 13.207 -5.343 -11.789 1.00 60.41 92 ASP A O 1
ATOM 668 N N . PHE A 1 93 ? 12.222 -7.294 -11.305 1.00 54.16 93 PHE A N 1
ATOM 669 C CA . PHE A 1 93 ? 13.328 -8.142 -11.776 1.00 54.16 93 PHE A CA 1
ATOM 670 C C . PHE A 1 93 ? 13.173 -8.646 -13.218 1.00 54.16 93 PHE A C 1
ATOM 672 O O . PHE A 1 93 ? 14.118 -9.182 -13.788 1.00 54.16 93 PHE A O 1
ATOM 679 N N . VAL A 1 94 ? 11.994 -8.498 -13.831 1.00 55.47 94 VAL A N 1
ATOM 680 C CA . VAL A 1 94 ? 11.659 -9.203 -15.088 1.00 55.47 94 VAL A CA 1
ATOM 681 C C . VAL A 1 94 ? 11.780 -8.311 -16.336 1.00 55.47 94 VAL A C 1
ATOM 683 O O . VAL A 1 94 ? 11.635 -8.796 -17.455 1.00 55.47 94 VAL A O 1
ATOM 686 N N . GLY A 1 95 ? 12.061 -7.010 -16.195 1.00 60.50 95 GLY A N 1
ATOM 687 C CA . GLY A 1 95 ? 12.044 -6.077 -17.327 1.00 60.50 95 GLY A CA 1
ATOM 688 C C . GLY A 1 95 ? 13.287 -5.201 -17.443 1.00 60.50 95 GLY A C 1
ATOM 689 O O . GLY A 1 95 ? 13.702 -4.578 -16.476 1.00 60.50 95 GLY A O 1
ATOM 690 N N . VAL A 1 96 ? 13.817 -5.076 -18.662 1.00 69.62 96 VAL A N 1
ATOM 691 C CA . VAL A 1 96 ? 14.824 -4.067 -19.025 1.00 69.62 96 VAL A CA 1
ATOM 692 C C . VAL A 1 96 ? 14.215 -3.121 -20.066 1.00 69.62 96 VAL A C 1
ATOM 694 O O . VAL A 1 96 ? 13.454 -3.550 -20.934 1.00 69.62 96 VAL A O 1
ATOM 697 N N . GLY A 1 97 ? 14.528 -1.825 -19.983 1.00 83.25 97 GLY A N 1
ATOM 698 C CA . GLY A 1 97 ? 14.140 -0.822 -20.984 1.00 83.25 97 GLY A CA 1
ATOM 699 C C . GLY A 1 97 ? 12.861 -0.028 -20.681 1.00 83.25 97 GLY A C 1
ATOM 700 O O . GLY A 1 97 ? 12.331 -0.021 -19.571 1.00 83.25 97 GLY A O 1
ATOM 701 N N . VAL A 1 98 ? 12.359 0.683 -21.695 1.00 85.88 98 VAL A N 1
ATOM 702 C CA . VAL A 1 98 ? 11.312 1.718 -21.547 1.00 85.88 98 VAL A CA 1
ATOM 703 C C . VAL A 1 98 ? 9.989 1.165 -21.002 1.00 85.88 98 VAL A C 1
ATOM 705 O O . VAL A 1 98 ? 9.315 1.825 -20.210 1.00 85.88 98 VAL A O 1
ATOM 708 N N . ALA A 1 99 ? 9.609 -0.054 -21.392 1.00 84.69 99 ALA A N 1
ATOM 709 C CA . ALA A 1 99 ? 8.377 -0.687 -20.919 1.00 84.69 99 ALA A CA 1
ATOM 710 C C . ALA A 1 99 ? 8.407 -0.958 -19.406 1.00 84.69 99 ALA A C 1
ATOM 712 O O . ALA A 1 99 ? 7.397 -0.767 -18.725 1.00 84.69 99 ALA A O 1
ATOM 713 N N . HIS A 1 100 ? 9.573 -1.344 -18.882 1.00 83.81 100 HIS A N 1
ATOM 714 C CA . HIS A 1 100 ? 9.776 -1.583 -17.460 1.00 83.81 100 HIS A CA 1
ATOM 715 C C . HIS A 1 100 ? 9.626 -0.289 -16.653 1.00 83.81 100 HIS A C 1
ATOM 717 O O . HIS A 1 100 ? 8.802 -0.215 -15.741 1.00 83.81 100 HIS A O 1
ATOM 723 N N . VAL A 1 101 ? 10.324 0.768 -17.080 1.00 86.19 101 VAL A N 1
ATOM 724 C CA . VAL A 1 101 ? 10.234 2.101 -16.464 1.00 86.19 101 VAL A CA 1
ATOM 725 C C . VAL A 1 101 ? 8.790 2.604 -16.470 1.00 86.19 101 VAL A C 1
ATOM 727 O O . VAL A 1 101 ? 8.286 3.086 -15.458 1.00 86.19 101 VAL A O 1
ATOM 730 N N . LYS A 1 102 ? 8.069 2.420 -17.583 1.00 87.62 102 LYS A N 1
ATOM 731 C CA . LYS A 1 102 ? 6.651 2.788 -17.670 1.00 87.62 102 LYS A CA 1
ATOM 732 C C . LYS A 1 102 ? 5.801 2.043 -16.635 1.00 87.62 102 LYS A C 1
ATOM 734 O O . LYS A 1 102 ? 4.972 2.670 -15.977 1.00 87.62 102 LYS A O 1
ATOM 739 N N . ALA A 1 103 ? 5.999 0.735 -16.472 1.00 87.12 103 ALA A N 1
ATOM 740 C CA . ALA A 1 103 ? 5.271 -0.063 -15.487 1.00 87.12 103 ALA A CA 1
ATOM 741 C C . ALA A 1 103 ? 5.570 0.386 -14.046 1.00 87.12 103 ALA A C 1
ATOM 743 O O . ALA A 1 103 ? 4.640 0.506 -13.241 1.00 87.12 103 ALA A O 1
ATOM 744 N N . GLN A 1 104 ? 6.830 0.709 -13.741 1.00 86.38 104 GLN A N 1
ATOM 745 C CA . GLN A 1 104 ? 7.220 1.267 -12.447 1.00 86.38 104 GLN A CA 1
ATOM 746 C C . GLN A 1 104 ? 6.568 2.629 -12.198 1.00 86.38 104 GLN A C 1
ATOM 748 O O . GLN A 1 104 ? 5.930 2.816 -11.164 1.00 86.38 104 GLN A O 1
ATOM 753 N N . CYS A 1 105 ? 6.607 3.552 -13.165 1.00 89.19 105 CYS A N 1
ATOM 754 C CA . CYS A 1 105 ? 5.927 4.842 -13.040 1.00 89.19 105 CYS A CA 1
ATOM 755 C C . CYS A 1 105 ? 4.416 4.681 -12.816 1.00 89.19 105 CYS A C 1
ATOM 757 O O . CYS A 1 105 ? 3.845 5.373 -11.973 1.00 89.19 105 CYS A O 1
ATOM 759 N N . CYS A 1 106 ? 3.759 3.757 -13.528 1.00 90.19 106 CYS A N 1
ATOM 760 C CA . CYS A 1 106 ? 2.339 3.459 -13.326 1.00 90.19 106 CYS A CA 1
AT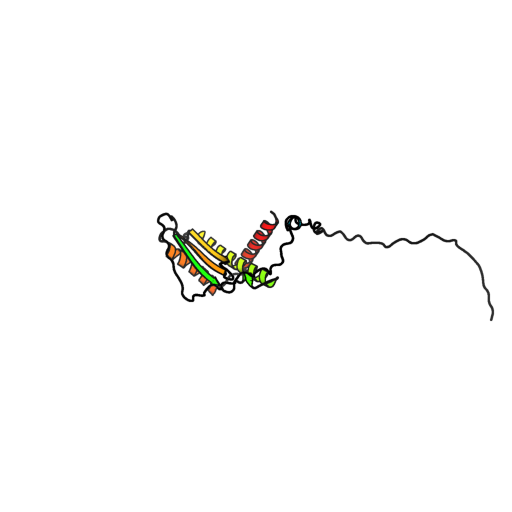OM 761 C C . CYS A 1 106 ? 2.057 2.932 -11.912 1.00 90.19 106 CYS A C 1
ATOM 763 O O . CYS A 1 106 ? 1.111 3.387 -11.266 1.00 90.19 106 CYS A O 1
ATOM 765 N N . ARG A 1 107 ? 2.889 2.014 -11.408 1.00 89.31 107 ARG A N 1
ATOM 766 C CA . ARG A 1 107 ? 2.785 1.482 -10.043 1.00 89.31 107 ARG A CA 1
ATOM 767 C C . ARG A 1 107 ? 2.969 2.580 -8.999 1.00 89.31 107 ARG A C 1
ATOM 769 O O . ARG A 1 107 ? 2.144 2.702 -8.096 1.00 89.31 107 ARG A O 1
ATOM 776 N N . THR A 1 108 ? 4.001 3.405 -9.137 1.00 90.62 108 THR A N 1
ATOM 777 C CA . THR A 1 108 ? 4.262 4.511 -8.211 1.00 90.62 108 THR A CA 1
ATOM 778 C C . THR A 1 108 ? 3.126 5.530 -8.240 1.00 90.62 108 THR A C 1
ATOM 780 O O . THR A 1 108 ? 2.640 5.934 -7.187 1.00 90.62 108 THR A O 1
ATOM 783 N N . ALA A 1 109 ? 2.612 5.887 -9.420 1.00 92.25 109 ALA A N 1
ATOM 784 C CA . ALA A 1 109 ? 1.469 6.791 -9.538 1.00 92.25 109 ALA A CA 1
ATOM 785 C C . ALA A 1 109 ? 0.200 6.228 -8.869 1.00 92.25 109 ALA A C 1
ATOM 787 O O . ALA A 1 109 ? -0.536 6.970 -8.209 1.00 92.25 109 ALA A O 1
ATOM 788 N N . PHE A 1 110 ? -0.041 4.919 -8.989 1.00 92.19 110 PHE A N 1
ATOM 789 C CA . PHE A 1 110 ? -1.132 4.236 -8.293 1.00 92.19 110 PHE A CA 1
ATOM 790 C C . PHE A 1 110 ? -0.979 4.335 -6.768 1.00 92.19 110 PHE A C 1
ATOM 792 O O . PHE A 1 110 ? -1.910 4.763 -6.085 1.00 92.19 110 PHE A O 1
ATOM 799 N N . LEU A 1 111 ? 0.208 4.020 -6.239 1.00 92.25 111 LEU A N 1
ATOM 800 C CA . LEU A 1 111 ? 0.501 4.118 -4.806 1.00 92.25 111 LEU A CA 1
ATOM 801 C C . LEU A 1 111 ? 0.336 5.539 -4.275 1.00 92.25 111 LEU A C 1
ATOM 803 O O . LEU A 1 111 ? -0.282 5.740 -3.232 1.00 92.25 111 LEU A O 1
ATOM 807 N N . LEU A 1 112 ? 0.859 6.534 -4.994 1.00 93.56 112 LEU A N 1
ATOM 808 C CA . LEU A 1 112 ? 0.734 7.943 -4.623 1.00 93.56 112 LEU A CA 1
ATOM 809 C C . LEU A 1 112 ? -0.732 8.375 -4.559 1.00 93.56 112 LEU A C 1
ATOM 811 O O . LEU A 1 112 ? -1.131 9.047 -3.606 1.00 93.56 112 LEU A O 1
ATOM 815 N N . SER A 1 113 ? -1.543 7.957 -5.533 1.00 94.00 113 SER A N 1
ATOM 816 C CA . SER A 1 113 ? -2.978 8.258 -5.569 1.00 94.00 113 SER A CA 1
ATOM 817 C C . SER A 1 113 ? -3.710 7.628 -4.382 1.00 94.00 113 SER A C 1
ATOM 819 O O . SER A 1 113 ? -4.431 8.312 -3.658 1.00 94.00 113 SER A O 1
ATOM 821 N N . LEU A 1 114 ? -3.464 6.343 -4.121 1.00 93.50 114 LEU A N 1
ATOM 822 C CA . LEU A 1 114 ? -4.099 5.601 -3.032 1.00 93.50 114 LEU A CA 1
ATOM 823 C C . LEU A 1 114 ? -3.689 6.162 -1.657 1.00 93.50 114 LEU A C 1
ATOM 825 O O . LEU A 1 114 ? -4.538 6.453 -0.816 1.00 93.50 114 LEU A O 1
ATOM 829 N N . ASN A 1 115 ? -2.400 6.442 -1.458 1.00 94.06 115 ASN A N 1
ATOM 830 C CA . ASN A 1 115 ? -1.898 7.074 -0.235 1.00 94.06 115 ASN A CA 1
ATOM 831 C C . ASN A 1 115 ? -2.395 8.520 -0.065 1.00 94.06 115 ASN A C 1
ATOM 833 O O . ASN A 1 115 ? -2.465 9.024 1.055 1.00 94.06 115 ASN A O 1
ATOM 837 N N . THR A 1 116 ? -2.742 9.212 -1.153 1.00 93.75 116 THR A N 1
ATOM 838 C CA . THR A 1 116 ? -3.396 10.528 -1.081 1.00 93.75 116 THR A CA 1
ATOM 839 C C . THR A 1 116 ? -4.818 10.401 -0.540 1.00 93.75 116 THR A C 1
ATOM 841 O O . THR A 1 116 ? -5.196 11.192 0.320 1.00 93.75 116 THR A O 1
ATOM 844 N N . ARG A 1 117 ? -5.576 9.370 -0.938 1.00 93.06 117 ARG A N 1
ATOM 845 C CA . ARG A 1 117 ? -6.906 9.106 -0.364 1.00 93.06 117 ARG A CA 1
ATOM 846 C C . ARG A 1 117 ? -6.849 8.797 1.126 1.00 93.06 117 ARG A C 1
ATOM 848 O O . ARG A 1 117 ? -7.624 9.354 1.894 1.00 93.06 117 ARG A O 1
ATOM 855 N N . PHE A 1 118 ? -5.891 7.981 1.565 1.00 94.12 118 PHE A N 1
ATOM 856 C CA . PHE A 1 118 ? -5.703 7.747 3.001 1.00 94.12 118 PHE A CA 1
ATOM 857 C C . PHE A 1 118 ? -5.369 9.024 3.769 1.00 94.12 118 PHE A C 1
ATOM 859 O O . PHE A 1 118 ? -5.881 9.221 4.867 1.00 94.12 118 PHE A O 1
ATOM 866 N N . ARG A 1 119 ? -4.560 9.918 3.186 1.00 93.38 119 ARG A N 1
ATOM 867 C CA . ARG A 1 119 ? -4.280 11.232 3.780 1.00 93.38 119 ARG A CA 1
ATOM 868 C C . ARG A 1 119 ? -5.523 12.122 3.850 1.00 93.38 119 ARG A C 1
ATOM 870 O O . ARG A 1 119 ? -5.692 12.811 4.845 1.00 93.38 119 ARG A O 1
ATOM 877 N N . GLN A 1 120 ? -6.403 12.081 2.851 1.00 92.12 120 GLN A N 1
ATOM 878 C CA . GLN A 1 120 ? -7.677 12.811 2.890 1.00 92.12 120 GLN A CA 1
ATOM 879 C C . GLN A 1 120 ? -8.604 12.284 3.990 1.00 92.12 120 GLN A C 1
ATOM 881 O O . GLN A 1 120 ? -9.191 13.077 4.715 1.00 92.12 120 GLN A O 1
ATOM 886 N N . ILE A 1 121 ? -8.692 10.959 4.153 1.00 91.94 121 ILE A N 1
ATOM 887 C CA . ILE A 1 121 ? -9.446 10.335 5.254 1.00 91.94 121 ILE A CA 1
ATOM 888 C C . ILE A 1 121 ? -8.875 10.777 6.607 1.00 91.94 121 ILE A C 1
ATOM 890 O O . ILE A 1 121 ? -9.631 11.117 7.510 1.00 91.94 121 ILE A O 1
ATOM 894 N N . LEU A 1 122 ? -7.545 10.821 6.727 1.00 92.44 122 LEU A N 1
ATOM 895 C CA . LEU A 1 122 ? -6.855 11.252 7.943 1.00 92.44 122 LEU A CA 1
ATOM 896 C C . LEU A 1 122 ? -7.103 12.732 8.289 1.00 92.44 122 LEU A C 1
ATOM 898 O O . LEU A 1 122 ? -7.117 13.088 9.459 1.00 92.44 122 LEU A O 1
ATOM 902 N N . GLN A 1 123 ? -7.289 13.591 7.283 1.00 91.44 123 GLN A N 1
ATOM 903 C CA . GLN A 1 123 ? -7.586 15.021 7.452 1.00 91.44 123 GLN A CA 1
ATOM 904 C C . GLN A 1 123 ? -9.070 15.309 7.733 1.00 91.44 123 GLN A C 1
ATOM 906 O O . GLN A 1 123 ? -9.439 16.465 7.942 1.00 91.44 123 GLN A O 1
ATOM 911 N N . GLY A 1 124 ? -9.928 14.288 7.696 1.00 90.69 124 GLY A N 1
ATOM 912 C CA . GLY A 1 124 ? -11.345 14.420 8.010 1.00 90.69 124 GLY A CA 1
ATOM 913 C C . GLY A 1 124 ? -11.610 14.684 9.500 1.00 90.69 124 GLY A C 1
ATOM 914 O O . GLY A 1 124 ? -10.711 14.552 10.327 1.00 90.69 124 GLY A O 1
ATOM 915 N N . PRO A 1 125 ? -12.859 15.030 9.859 1.00 83.81 125 PRO A N 1
ATOM 916 C CA . PRO A 1 125 ? -13.230 15.369 11.234 1.00 83.81 125 PRO A CA 1
ATOM 917 C C . PRO A 1 125 ? -13.147 14.187 12.215 1.00 83.81 125 PRO A C 1
ATOM 919 O O . PRO A 1 125 ? -12.995 14.417 13.409 1.00 83.81 125 PRO A O 1
ATOM 922 N N . ASP A 1 126 ? -13.234 12.945 11.729 1.00 85.81 126 ASP A N 1
ATOM 923 C CA . ASP A 1 126 ? -13.141 11.732 12.551 1.00 85.81 126 ASP A CA 1
ATOM 924 C C . ASP A 1 126 ? -12.284 10.662 11.841 1.00 85.81 126 ASP A C 1
ATOM 926 O O . ASP A 1 126 ? -12.806 9.842 11.072 1.00 85.81 126 ASP A O 1
ATOM 930 N N . PRO A 1 127 ? -10.946 10.715 11.988 1.00 88.31 127 PRO A N 1
ATOM 931 C CA . PRO A 1 127 ? -10.057 9.798 11.297 1.00 88.31 127 PRO A CA 1
ATOM 932 C C . PRO A 1 127 ? -10.070 8.407 11.963 1.00 88.31 127 PRO A C 1
ATOM 934 O O . PRO A 1 127 ? -9.670 8.262 13.118 1.00 88.31 127 PRO A O 1
ATOM 937 N N . PRO A 1 128 ? -10.421 7.332 11.230 1.00 87.81 128 PRO A N 1
ATOM 938 C CA . PRO A 1 128 ? -10.505 5.976 11.783 1.00 87.81 128 PRO A CA 1
ATOM 939 C C . PRO A 1 128 ? -9.136 5.346 12.099 1.00 87.81 128 PRO A C 1
ATOM 941 O O . PRO A 1 128 ? -9.070 4.250 12.653 1.00 87.81 128 PRO A O 1
ATOM 944 N N . PHE A 1 129 ? -8.036 5.994 11.712 1.00 92.75 129 PHE A N 1
ATOM 945 C CA . PHE A 1 129 ? -6.659 5.561 11.944 1.00 92.75 129 PHE A CA 1
ATOM 946 C C . PHE A 1 129 ? -5.739 6.774 12.114 1.00 92.75 129 PHE A C 1
ATOM 948 O O . PHE A 1 129 ? -6.038 7.852 11.619 1.00 92.75 129 PHE A O 1
ATOM 955 N N . LEU A 1 130 ? -4.592 6.583 12.770 1.00 91.00 130 LEU A N 1
ATOM 956 C CA . LEU A 1 130 ? -3.544 7.603 12.930 1.00 91.00 130 LEU A CA 1
ATOM 957 C C . LEU A 1 130 ? -2.640 7.688 11.696 1.00 91.00 130 LEU A C 1
ATOM 959 O O . LEU A 1 130 ? -2.120 8.746 11.352 1.00 91.00 130 LEU A O 1
ATOM 963 N N . ARG A 1 131 ? -2.432 6.551 11.027 1.00 91.50 131 ARG A N 1
ATOM 964 C CA . ARG A 1 131 ? -1.637 6.457 9.802 1.00 91.50 131 ARG A CA 1
ATOM 965 C C . ARG A 1 131 ? -2.118 5.271 8.983 1.00 91.50 131 ARG A C 1
ATOM 967 O O . ARG A 1 131 ? -2.389 4.213 9.539 1.00 91.50 131 ARG A O 1
ATOM 974 N N . ALA A 1 132 ? -2.178 5.420 7.669 1.00 93.94 132 ALA A N 1
ATOM 975 C CA . ALA A 1 132 ? -2.398 4.305 6.759 1.00 93.94 132 ALA A CA 1
ATOM 976 C C . ALA A 1 132 ? -1.582 4.504 5.485 1.00 93.94 132 ALA A C 1
ATOM 978 O O . ALA A 1 132 ? -1.335 5.637 5.064 1.00 93.94 132 ALA A O 1
ATOM 979 N N . GLY A 1 133 ? -1.156 3.405 4.876 1.00 94.06 133 GLY A N 1
ATOM 980 C CA . GLY A 1 133 ? -0.430 3.448 3.619 1.00 94.06 133 GLY A CA 1
ATOM 981 C C . GLY A 1 133 ? -0.300 2.083 2.971 1.00 94.06 133 GLY A C 1
ATOM 982 O O . GLY A 1 133 ? -0.281 1.062 3.656 1.00 94.06 133 GLY A O 1
ATOM 983 N N . VAL A 1 134 ? -0.183 2.078 1.647 1.00 93.69 134 VAL A N 1
ATOM 984 C CA . VAL A 1 134 ? 0.264 0.913 0.879 1.00 93.69 134 VAL A CA 1
ATOM 985 C C . VAL A 1 134 ? 1.662 1.185 0.347 1.00 93.69 134 VAL A C 1
ATOM 987 O O . VAL A 1 134 ? 1.947 2.286 -0.136 1.00 93.69 134 VAL A O 1
ATOM 990 N N . VAL A 1 135 ? 2.515 0.168 0.424 1.00 90.81 135 VAL A N 1
ATOM 991 C CA . VAL A 1 135 ? 3.876 0.178 -0.112 1.00 90.81 135 VAL A CA 1
ATOM 992 C C . VAL A 1 135 ? 4.116 -1.129 -0.864 1.00 90.81 135 VAL A C 1
ATOM 994 O O . VAL A 1 135 ? 3.589 -2.175 -0.480 1.00 90.81 135 VAL A O 1
ATOM 997 N N . PHE A 1 136 ? 4.888 -1.066 -1.948 1.00 88.69 136 PHE A N 1
ATOM 998 C CA . PHE A 1 136 ? 5.499 -2.254 -2.538 1.00 88.69 136 PHE A CA 1
ATOM 999 C C . PHE A 1 136 ? 6.973 -2.271 -2.163 1.00 88.69 136 PHE A C 1
ATOM 1001 O O . PHE A 1 136 ? 7.669 -1.285 -2.388 1.00 88.69 136 PHE A O 1
ATOM 1008 N N . GLU A 1 137 ? 7.431 -3.382 -1.608 1.00 86.31 137 GLU A N 1
ATOM 1009 C CA . GLU A 1 137 ? 8.806 -3.550 -1.149 1.00 86.31 137 GLU A CA 1
ATOM 1010 C C . GLU A 1 137 ? 9.374 -4.834 -1.742 1.00 86.31 137 GLU A C 1
ATOM 1012 O O . GLU A 1 137 ? 8.668 -5.836 -1.897 1.00 86.31 137 GLU A O 1
ATOM 1017 N N . GLN A 1 138 ? 10.655 -4.810 -2.091 1.00 82.88 138 GLN A N 1
ATOM 1018 C CA . GLN A 1 138 ? 11.358 -6.026 -2.470 1.00 82.88 138 GLN A CA 1
ATOM 1019 C C . GLN A 1 138 ? 11.616 -6.867 -1.219 1.00 82.88 138 GLN A C 1
ATOM 1021 O O . GLN A 1 138 ? 11.960 -6.352 -0.157 1.00 82.88 138 GLN A O 1
ATOM 1026 N N . SER A 1 139 ? 11.394 -8.169 -1.342 1.00 83.50 139 SER A N 1
ATOM 1027 C CA . SER A 1 139 ? 11.658 -9.154 -0.301 1.00 83.50 139 SER A CA 1
ATOM 1028 C C . SER A 1 139 ? 12.792 -10.078 -0.745 1.00 83.50 139 SER A C 1
ATOM 1030 O O . SER A 1 139 ? 13.543 -9.763 -1.661 1.00 83.50 139 SER A O 1
ATOM 1032 N N . VAL A 1 140 ? 12.954 -11.209 -0.065 1.00 81.06 140 VAL A N 1
ATOM 1033 C CA . VAL A 1 140 ? 14.037 -12.158 -0.335 1.00 81.06 140 VAL A CA 1
ATOM 1034 C C . VAL A 1 140 ? 13.890 -12.754 -1.739 1.00 81.06 140 VAL A C 1
ATOM 1036 O O . VAL A 1 140 ? 12.854 -13.345 -2.056 1.00 81.06 140 VAL A O 1
ATOM 1039 N N . GLY A 1 141 ? 14.945 -12.636 -2.549 1.00 78.12 141 GLY A N 1
ATOM 1040 C CA . GLY A 1 141 ? 14.981 -13.129 -3.929 1.00 78.12 141 GLY A CA 1
ATOM 1041 C C . GLY A 1 141 ? 14.000 -12.386 -4.841 1.00 78.12 141 GLY A C 1
ATOM 1042 O O . GLY A 1 141 ? 13.793 -11.184 -4.705 1.00 78.12 141 GLY A O 1
ATOM 1043 N N . ASP A 1 142 ? 13.341 -13.117 -5.738 1.00 75.25 142 ASP A N 1
ATOM 1044 C CA . ASP A 1 142 ? 12.454 -12.544 -6.763 1.00 75.25 142 ASP A CA 1
ATOM 1045 C C . ASP A 1 142 ? 11.017 -12.311 -6.265 1.00 75.25 142 ASP A C 1
ATOM 1047 O O . ASP A 1 142 ? 10.041 -12.529 -6.993 1.00 75.25 142 ASP A O 1
ATOM 1051 N N . VAL A 1 143 ? 10.853 -11.913 -5.002 1.00 81.88 143 VAL A N 1
ATOM 1052 C CA . VAL A 1 143 ? 9.536 -11.723 -4.378 1.00 81.88 143 VAL A CA 1
ATOM 1053 C C . VAL A 1 143 ? 9.319 -10.257 -4.055 1.00 81.88 143 VAL A C 1
ATOM 1055 O O . VAL A 1 143 ? 10.095 -9.652 -3.324 1.00 81.88 143 VAL A O 1
ATOM 1058 N N . THR A 1 144 ? 8.208 -9.694 -4.526 1.00 86.00 144 THR A N 1
ATOM 1059 C CA . THR A 1 144 ? 7.763 -8.360 -4.103 1.00 86.00 144 THR A CA 1
ATOM 1060 C C . THR A 1 144 ? 6.607 -8.497 -3.124 1.00 86.00 144 THR A C 1
ATOM 1062 O O . THR A 1 144 ? 5.655 -9.235 -3.376 1.00 86.00 144 THR A O 1
ATOM 1065 N N . LEU A 1 145 ? 6.655 -7.764 -2.018 1.00 89.06 145 LEU A N 1
ATOM 1066 C CA . LEU A 1 145 ? 5.573 -7.666 -1.048 1.00 89.06 145 LEU A CA 1
ATOM 1067 C C . LEU A 1 145 ? 4.741 -6.418 -1.325 1.00 89.06 145 LEU A C 1
ATOM 1069 O O . LEU A 1 145 ? 5.273 -5.316 -1.390 1.00 89.06 145 LEU A O 1
ATOM 1073 N N . ALA A 1 146 ? 3.430 -6.589 -1.470 1.00 90.38 146 ALA A N 1
ATOM 1074 C CA . ALA A 1 146 ? 2.465 -5.504 -1.387 1.00 90.38 146 ALA A CA 1
ATOM 1075 C C . ALA A 1 146 ? 1.957 -5.429 0.051 1.00 90.38 146 ALA A C 1
ATOM 1077 O O . ALA A 1 146 ? 1.215 -6.310 0.493 1.00 90.38 146 ALA A O 1
ATOM 1078 N N . THR A 1 147 ? 2.363 -4.397 0.780 1.00 92.81 147 THR A N 1
ATOM 1079 C CA . THR A 1 147 ? 2.046 -4.249 2.199 1.00 92.81 147 THR A CA 1
ATOM 1080 C C . THR A 1 147 ? 1.074 -3.096 2.395 1.00 92.81 147 THR A C 1
ATOM 1082 O O . THR A 1 147 ? 1.403 -1.943 2.125 1.00 92.81 147 THR A O 1
ATOM 1085 N N . LEU A 1 148 ? -0.124 -3.400 2.896 1.00 94.31 148 LEU A N 1
ATOM 1086 C CA . LEU A 1 148 ? -1.035 -2.423 3.482 1.00 94.31 148 LEU A CA 1
ATOM 1087 C C . LEU A 1 148 ? -0.745 -2.344 4.979 1.00 94.31 148 LEU A C 1
ATOM 1089 O O . LEU A 1 148 ? -0.841 -3.346 5.685 1.00 94.31 148 LEU A O 1
ATOM 1093 N N . GLN A 1 149 ? -0.427 -1.152 5.465 1.00 94.19 149 GLN A N 1
ATOM 1094 C CA . GLN A 1 149 ? -0.173 -0.892 6.875 1.00 94.19 149 GLN A CA 1
ATOM 1095 C C . GLN A 1 149 ? -1.127 0.166 7.409 1.00 94.19 149 GLN A C 1
ATOM 1097 O O . GLN A 1 149 ? -1.380 1.179 6.754 1.00 94.19 149 GLN A O 1
ATOM 1102 N N . VAL A 1 150 ? -1.636 -0.072 8.612 1.00 94.44 150 VAL A N 1
ATOM 1103 C CA . VAL A 1 150 ? -2.524 0.843 9.321 1.00 94.44 150 VAL A CA 1
ATOM 1104 C C . VAL A 1 150 ? -2.107 0.909 10.782 1.00 94.44 150 VAL A C 1
ATOM 1106 O O . VAL A 1 150 ? -1.884 -0.116 11.421 1.00 94.44 150 VAL A O 1
ATOM 1109 N N . GLN A 1 151 ? -2.016 2.119 11.313 1.00 92.94 151 GLN A N 1
ATOM 1110 C CA . GLN A 1 151 ? -1.711 2.413 12.703 1.00 92.94 151 GLN A CA 1
ATOM 1111 C C . GLN A 1 151 ? -2.915 3.099 13.336 1.00 92.94 151 GLN A C 1
ATOM 1113 O O . GLN A 1 151 ? -3.477 4.032 12.763 1.00 92.94 151 GLN A O 1
ATOM 1118 N N . ALA A 1 152 ? -3.304 2.654 14.522 1.00 91.44 152 ALA A N 1
ATOM 1119 C CA . ALA A 1 152 ? -4.448 3.163 15.259 1.00 91.44 152 ALA A CA 1
ATOM 1120 C C . ALA A 1 152 ? -4.121 3.292 16.750 1.00 91.44 152 ALA A C 1
ATOM 1122 O O . ALA A 1 152 ? -3.107 2.782 17.240 1.00 91.44 152 ALA A O 1
ATOM 1123 N N . GLN A 1 153 ? -5.009 3.964 17.482 1.00 86.81 153 GLN A N 1
ATOM 1124 C CA . GLN A 1 153 ? -4.984 3.914 18.939 1.00 86.81 153 GLN A CA 1
ATOM 1125 C C . GLN A 1 153 ? -5.269 2.488 19.432 1.00 86.81 153 GLN A C 1
ATOM 1127 O O . GLN A 1 153 ? -5.847 1.658 18.718 1.00 86.81 153 GLN A O 1
ATOM 1132 N N . LYS A 1 154 ? -4.845 2.192 20.663 1.00 81.69 154 LYS A N 1
ATOM 1133 C CA . LYS A 1 154 ? -5.034 0.879 21.286 1.00 81.69 154 LYS A CA 1
ATOM 1134 C C . LYS A 1 154 ? -6.526 0.507 21.286 1.00 81.69 154 LYS A C 1
ATOM 1136 O O . LYS A 1 154 ? -7.361 1.295 21.710 1.00 81.69 154 LYS A O 1
ATOM 1141 N N . GLY A 1 155 ? -6.859 -0.674 20.761 1.00 82.50 155 GLY A N 1
ATOM 1142 C CA . GLY A 1 155 ? -8.244 -1.152 20.615 1.00 82.50 155 GLY A CA 1
ATOM 1143 C C . GLY A 1 155 ? -8.967 -0.730 19.324 1.00 82.50 155 GLY A C 1
ATOM 1144 O O . GLY A 1 155 ? -9.980 -1.330 18.983 1.00 82.50 155 GLY A O 1
ATOM 1145 N N . GLY A 1 156 ? -8.433 0.227 18.554 1.00 85.94 156 GLY A N 1
ATOM 1146 C CA . GLY A 1 156 ? -9.051 0.725 17.314 1.00 85.94 156 GLY A CA 1
ATOM 1147 C C . GLY A 1 156 ? -8.609 0.027 16.021 1.00 85.94 156 GLY A C 1
ATOM 1148 O O . GLY A 1 156 ? -9.062 0.392 14.937 1.00 85.94 156 GLY A O 1
ATOM 1149 N N . THR A 1 157 ? -7.721 -0.970 16.085 1.00 89.00 157 THR A N 1
ATOM 1150 C CA . THR A 1 157 ? -7.081 -1.566 14.893 1.00 89.00 157 THR A CA 1
ATOM 1151 C C . THR A 1 157 ? -8.047 -2.249 13.937 1.00 89.00 157 THR A C 1
ATOM 1153 O O . THR A 1 157 ? -7.854 -2.161 12.727 1.00 89.00 157 THR A O 1
ATOM 1156 N N . ALA A 1 158 ? -9.091 -2.907 14.441 1.00 89.69 158 ALA A N 1
ATOM 1157 C CA . ALA A 1 158 ? -10.070 -3.583 13.591 1.00 89.69 158 ALA A CA 1
ATOM 1158 C C . ALA A 1 158 ? -10.869 -2.584 12.735 1.00 89.69 158 ALA A C 1
ATOM 1160 O O . ALA A 1 158 ? -10.996 -2.764 11.523 1.00 89.69 158 ALA A O 1
ATOM 1161 N N . ALA A 1 159 ? -11.352 -1.498 13.348 1.00 90.88 159 ALA A N 1
ATOM 1162 C CA . ALA A 1 159 ? -12.076 -0.436 12.648 1.00 90.88 159 ALA A CA 1
ATOM 1163 C C . ALA A 1 159 ? -11.170 0.295 11.643 1.00 90.88 159 ALA A C 1
ATOM 1165 O O . ALA A 1 159 ? -11.560 0.519 10.495 1.00 90.88 159 ALA A O 1
ATOM 1166 N N . ALA A 1 160 ? -9.935 0.580 12.054 1.00 92.38 160 ALA A N 1
ATOM 1167 C CA . ALA A 1 160 ? -8.901 1.182 11.225 1.00 92.38 160 ALA A CA 1
ATOM 1168 C C . ALA A 1 160 ? -8.589 0.344 9.973 1.00 92.38 160 ALA A C 1
ATOM 1170 O O . ALA A 1 160 ? -8.577 0.857 8.851 1.00 92.38 160 ALA A O 1
ATOM 1171 N N . LEU A 1 161 ? -8.387 -0.965 10.152 1.00 92.94 161 LEU A N 1
ATOM 1172 C CA . LEU A 1 161 ? -8.122 -1.893 9.056 1.00 92.94 161 LEU A CA 1
ATOM 1173 C C . LEU A 1 161 ? -9.325 -2.009 8.115 1.00 92.94 161 LEU A C 1
ATOM 1175 O O . LEU A 1 161 ? -9.156 -1.969 6.897 1.00 92.94 161 LEU A O 1
ATOM 1179 N N . ALA A 1 162 ? -10.540 -2.097 8.662 1.00 93.56 162 ALA A N 1
ATOM 1180 C CA . ALA A 1 162 ? -11.765 -2.136 7.870 1.00 93.56 162 ALA A CA 1
ATOM 1181 C C . ALA A 1 162 ? -11.942 -0.862 7.028 1.00 93.56 162 ALA A C 1
ATOM 1183 O O . ALA A 1 162 ? -12.312 -0.946 5.858 1.00 93.56 162 ALA A O 1
ATOM 1184 N N . ALA A 1 163 ? -11.641 0.315 7.585 1.00 93.12 163 ALA A N 1
ATOM 1185 C CA . ALA A 1 163 ? -11.679 1.577 6.850 1.00 93.12 163 ALA A CA 1
ATOM 1186 C C . ALA A 1 163 ? -10.665 1.603 5.695 1.00 93.12 163 ALA A C 1
ATOM 1188 O O . ALA A 1 163 ? -11.023 1.963 4.573 1.00 93.12 163 ALA A O 1
ATOM 1189 N N . ALA A 1 164 ? -9.427 1.159 5.936 1.00 93.81 164 ALA A N 1
ATOM 1190 C CA . ALA A 1 164 ? -8.411 1.090 4.890 1.00 93.81 164 ALA A CA 1
ATOM 1191 C C . ALA A 1 164 ? -8.790 0.098 3.773 1.00 93.81 164 ALA A C 1
ATOM 1193 O O . ALA A 1 164 ? -8.673 0.419 2.589 1.00 93.81 164 ALA A O 1
ATOM 1194 N N . LEU A 1 165 ? -9.309 -1.081 4.132 1.00 94.19 165 LEU A N 1
ATOM 1195 C CA . LEU A 1 165 ? -9.761 -2.091 3.170 1.00 94.19 165 LEU A CA 1
ATOM 1196 C C . LEU A 1 165 ? -10.967 -1.631 2.346 1.00 94.19 165 LEU A C 1
ATOM 1198 O O . LEU A 1 165 ? -11.021 -1.911 1.149 1.00 94.19 165 LEU A O 1
ATOM 1202 N N . ARG A 1 166 ? -11.904 -0.884 2.942 1.00 94.44 166 ARG A N 1
ATOM 1203 C CA . ARG A 1 166 ? -13.021 -0.272 2.202 1.00 94.44 166 ARG A CA 1
ATOM 1204 C C . ARG A 1 166 ? -12.522 0.657 1.103 1.00 94.44 166 ARG A C 1
ATOM 1206 O O . ARG A 1 166 ? -13.078 0.644 0.007 1.00 94.44 166 ARG A O 1
ATOM 1213 N N . GLU A 1 167 ? -11.472 1.430 1.362 1.00 93.19 167 GLU A N 1
ATOM 1214 C CA . GLU A 1 167 ? -10.918 2.325 0.346 1.00 93.19 167 GLU A CA 1
ATOM 1215 C C . GLU A 1 167 ? -10.197 1.552 -0.765 1.00 93.19 167 GLU A C 1
ATOM 1217 O O . GLU A 1 167 ? -10.403 1.830 -1.946 1.00 93.19 167 GLU A O 1
ATOM 1222 N N . VAL A 1 168 ? -9.451 0.499 -0.421 1.00 93.56 168 VAL A N 1
ATOM 1223 C CA . VAL A 1 168 ? -8.870 -0.414 -1.422 1.00 93.56 168 VAL A CA 1
ATOM 1224 C C . VAL A 1 168 ? -9.968 -1.051 -2.286 1.00 93.56 168 VAL A C 1
ATOM 1226 O O . VAL A 1 168 ? -9.836 -1.125 -3.509 1.00 93.56 168 VAL A O 1
ATOM 1229 N N . GLN A 1 169 ? -11.085 -1.461 -1.681 1.00 95.06 169 GLN A N 1
ATOM 1230 C CA . GLN A 1 169 ? -12.228 -2.011 -2.407 1.00 95.06 169 GLN A CA 1
ATOM 1231 C C . GLN A 1 169 ? -12.895 -0.970 -3.314 1.00 95.06 169 GLN A C 1
ATOM 1233 O O . GLN A 1 169 ? -13.238 -1.294 -4.450 1.00 95.06 169 GLN A O 1
ATOM 1238 N N . ARG A 1 170 ? -13.026 0.287 -2.876 1.00 94.25 170 ARG A N 1
ATOM 1239 C CA . ARG A 1 170 ? -13.527 1.380 -3.725 1.00 94.25 170 ARG A CA 1
ATOM 1240 C C . ARG A 1 170 ? -12.643 1.607 -4.939 1.00 94.25 170 ARG A C 1
ATOM 1242 O O . ARG A 1 170 ? -13.170 1.731 -6.039 1.00 94.25 170 ARG A O 1
ATOM 1249 N N . VAL A 1 171 ? -11.322 1.617 -4.764 1.00 93.44 171 VAL A N 1
ATOM 1250 C CA . VAL A 1 171 ? -10.377 1.722 -5.886 1.00 93.44 171 VAL A CA 1
ATOM 1251 C C . VAL A 1 171 ? -10.511 0.519 -6.823 1.00 93.44 171 VAL A C 1
ATOM 1253 O O . VAL A 1 171 ? -10.457 0.686 -8.035 1.00 93.44 171 VAL A O 1
ATOM 1256 N N . ARG A 1 172 ? -10.749 -0.688 -6.297 1.00 92.50 172 ARG A N 1
ATOM 1257 C CA . ARG A 1 172 ? -10.975 -1.883 -7.124 1.00 92.50 172 ARG A CA 1
ATOM 1258 C C . ARG A 1 172 ? -12.268 -1.810 -7.947 1.00 92.50 172 ARG A C 1
ATOM 1260 O O . ARG A 1 172 ? -12.273 -2.289 -9.074 1.00 92.50 172 ARG A O 1
ATOM 1267 N N . VAL A 1 173 ? -13.348 -1.260 -7.391 1.00 95.06 173 VAL A N 1
ATOM 1268 C CA . VAL A 1 173 ? -14.664 -1.193 -8.057 1.00 95.06 173 VAL A CA 1
ATOM 1269 C C . VAL A 1 173 ? -14.770 0.005 -9.003 1.00 95.06 173 VAL A C 1
ATOM 1271 O O . VAL A 1 173 ? -15.231 -0.143 -10.128 1.00 95.06 173 VAL A O 1
ATOM 1274 N N . HIS A 1 174 ? -14.349 1.188 -8.557 1.00 93.25 174 HIS A N 1
ATOM 1275 C CA . HIS A 1 174 ? -14.529 2.448 -9.289 1.00 93.25 174 HIS A CA 1
ATOM 1276 C C . HIS A 1 174 ? -13.270 2.920 -10.023 1.00 93.25 174 HIS A C 1
ATOM 1278 O O . HIS A 1 174 ? -13.348 3.823 -10.853 1.00 93.25 174 HIS A O 1
ATOM 1284 N N . GLY A 1 175 ? -12.108 2.340 -9.722 1.00 92.31 175 GLY A N 1
ATOM 1285 C CA . GLY A 1 175 ? -10.835 2.808 -10.252 1.00 92.31 175 GLY A CA 1
ATOM 1286 C C . GLY A 1 175 ? -10.378 4.142 -9.651 1.00 92.31 175 GLY A C 1
ATOM 1287 O O . GLY A 1 175 ? -10.866 4.614 -8.618 1.00 92.31 175 GLY A O 1
ATOM 1288 N N . LEU A 1 176 ? -9.392 4.739 -10.321 1.00 91.81 176 LEU A N 1
ATOM 1289 C CA . LEU A 1 176 ? -8.871 6.072 -10.028 1.00 91.81 176 LEU A CA 1
ATOM 1290 C C . LEU A 1 176 ? -9.371 7.065 -11.077 1.00 91.81 176 LEU A C 1
ATOM 1292 O O . LEU A 1 176 ? -9.435 6.757 -12.266 1.00 91.81 176 LEU A O 1
ATOM 1296 N N . SER A 1 177 ? -9.682 8.279 -10.637 1.00 93.69 177 SER A N 1
ATOM 1297 C CA . SER A 1 177 ? -10.096 9.366 -11.520 1.00 93.69 177 SER A CA 1
ATOM 1298 C C . SER A 1 177 ? -8.908 9.986 -12.266 1.00 93.69 177 SER A C 1
ATOM 1300 O O . SER A 1 177 ? -7.765 9.976 -11.800 1.00 93.69 177 SER A O 1
ATOM 1302 N N . ALA A 1 178 ? -9.183 10.629 -13.404 1.00 92.62 178 ALA A N 1
ATOM 1303 C CA . ALA A 1 178 ? -8.159 11.323 -14.188 1.00 92.62 178 ALA A CA 1
ATOM 1304 C C . ALA A 1 178 ? -7.438 12.434 -13.394 1.00 92.62 178 ALA A C 1
ATOM 1306 O O . ALA A 1 178 ? -6.242 12.666 -13.586 1.00 92.62 178 ALA A O 1
ATOM 1307 N N . ARG A 1 179 ? -8.143 13.106 -12.471 1.00 93.19 179 ARG A N 1
ATOM 1308 C CA . ARG A 1 179 ? -7.570 14.155 -11.610 1.00 93.19 179 ARG A CA 1
ATOM 1309 C C . ARG A 1 179 ? -6.580 13.591 -10.590 1.00 93.19 179 ARG A C 1
ATOM 1311 O O . ARG A 1 179 ? -5.558 14.218 -10.320 1.00 93.19 179 ARG A O 1
ATOM 1318 N N . GLU A 1 180 ? -6.861 12.416 -10.036 1.00 93.12 180 GLU A N 1
ATOM 1319 C CA . GLU A 1 180 ? -5.954 11.746 -9.097 1.00 93.12 180 GLU A CA 1
ATOM 1320 C C . GLU A 1 180 ? -4.665 11.328 -9.799 1.00 93.12 180 GLU A C 1
ATOM 1322 O O . GLU A 1 180 ? -3.573 11.634 -9.321 1.00 93.12 180 GLU A O 1
ATOM 1327 N N . ILE A 1 181 ? -4.788 10.747 -10.994 1.00 93.50 181 ILE A N 1
ATOM 1328 C CA . ILE A 1 181 ? -3.640 10.332 -11.806 1.00 93.50 181 ILE A CA 1
ATOM 1329 C C . ILE A 1 181 ? -2.789 11.543 -12.214 1.00 93.50 181 ILE A C 1
ATOM 1331 O O . ILE A 1 181 ? -1.561 11.493 -12.130 1.00 93.50 181 ILE A O 1
ATOM 1335 N N . SER A 1 182 ? -3.406 12.658 -12.624 1.00 93.69 182 SER A N 1
ATOM 1336 C CA . SER A 1 182 ? -2.660 13.866 -13.004 1.00 93.69 182 SER A CA 1
ATOM 1337 C C . SER A 1 182 ? -1.955 14.525 -11.813 1.00 93.69 182 SER A C 1
ATOM 1339 O O . SER A 1 182 ? -0.857 15.068 -11.963 1.00 93.69 182 SER A O 1
ATOM 1341 N N . SER A 1 183 ? -2.543 14.448 -10.616 1.00 93.38 183 SER A N 1
ATOM 1342 C CA . SER A 1 183 ? -1.895 14.871 -9.372 1.00 93.38 183 SER A CA 1
ATOM 1343 C C . SER A 1 183 ? -0.706 13.975 -9.023 1.00 93.38 183 SER A C 1
ATOM 1345 O O . SER A 1 183 ? 0.385 14.483 -8.768 1.00 93.38 183 SER A O 1
ATOM 1347 N N . ALA A 1 184 ? -0.879 12.653 -9.087 1.00 94.19 184 ALA A N 1
ATOM 1348 C CA . ALA A 1 184 ? 0.191 11.693 -8.829 1.00 94.19 184 ALA A CA 1
ATOM 1349 C C . ALA A 1 184 ? 1.354 11.836 -9.822 1.00 94.19 184 ALA A C 1
ATOM 1351 O O . ALA A 1 184 ? 2.513 11.802 -9.418 1.00 94.19 184 ALA A O 1
ATOM 1352 N N . LYS A 1 185 ? 1.064 12.086 -11.107 1.00 93.38 185 LYS A N 1
ATOM 1353 C CA . LYS A 1 185 ? 2.088 12.368 -12.123 1.00 93.38 185 LYS A CA 1
ATOM 1354 C C . LYS A 1 185 ? 2.902 13.615 -11.780 1.00 93.38 185 LYS A C 1
ATOM 1356 O O . LYS A 1 185 ? 4.123 13.580 -11.879 1.00 93.38 185 LYS A O 1
ATOM 1361 N N . ARG A 1 186 ? 2.249 14.710 -11.372 1.00 93.81 186 ARG A N 1
ATOM 1362 C CA . ARG A 1 186 ? 2.957 15.929 -10.945 1.00 93.81 186 ARG A CA 1
ATOM 1363 C C . ARG A 1 186 ? 3.845 15.660 -9.738 1.00 93.81 186 ARG A C 1
ATOM 1365 O O . ARG A 1 186 ? 4.991 16.085 -9.742 1.00 93.81 186 ARG A O 1
ATOM 1372 N N . GLN A 1 187 ? 3.342 14.923 -8.750 1.00 92.62 187 GLN A N 1
ATOM 1373 C CA . GLN A 1 187 ? 4.124 14.573 -7.568 1.00 92.62 187 GLN A CA 1
ATOM 1374 C C . GLN A 1 187 ? 5.360 13.731 -7.925 1.00 92.62 187 GLN A C 1
ATOM 1376 O O . GLN A 1 187 ? 6.437 14.006 -7.409 1.00 92.62 187 GLN A O 1
ATOM 1381 N N . LEU A 1 188 ? 5.221 12.774 -8.847 1.00 91.25 188 LEU A N 1
ATOM 1382 C CA . LEU A 1 188 ? 6.334 11.958 -9.339 1.00 91.25 188 LEU A CA 1
ATOM 1383 C C . LEU A 1 188 ? 7.387 12.784 -10.100 1.00 91.25 188 LEU A C 1
ATOM 1385 O O . LEU A 1 188 ? 8.581 12.597 -9.904 1.00 91.25 188 LEU A O 1
ATOM 1389 N N . MET A 1 189 ? 6.960 13.724 -10.949 1.00 90.38 189 MET A N 1
ATOM 1390 C CA . MET A 1 189 ? 7.889 14.617 -11.659 1.00 90.38 189 MET A CA 1
ATOM 1391 C C . MET A 1 189 ? 8.653 15.529 -10.695 1.00 90.38 189 MET A C 1
ATOM 1393 O O . MET A 1 189 ? 9.839 15.780 -10.885 1.00 90.38 189 MET A O 1
ATOM 1397 N N . VAL A 1 190 ? 7.976 16.023 -9.653 1.00 91.81 190 VAL A N 1
ATOM 1398 C CA . VAL A 1 190 ? 8.611 16.846 -8.618 1.00 91.81 190 VAL A CA 1
ATOM 1399 C C . VAL A 1 190 ? 9.642 16.034 -7.844 1.00 91.81 190 VAL A C 1
ATOM 1401 O O . VAL A 1 190 ? 10.747 16.530 -7.665 1.00 91.81 190 VAL A O 1
ATOM 1404 N N . SER A 1 191 ? 9.326 14.798 -7.435 1.00 86.12 191 SER A N 1
ATOM 1405 C CA . SER A 1 191 ? 10.292 13.967 -6.706 1.00 86.12 191 SER A CA 1
ATOM 1406 C C . SER A 1 191 ? 11.546 13.688 -7.537 1.00 86.12 191 SER A C 1
ATOM 1408 O O . SER A 1 191 ? 12.645 13.890 -7.039 1.00 86.12 191 SER A O 1
ATOM 1410 N N . MET A 1 192 ? 11.391 13.350 -8.822 1.00 85.81 192 MET A N 1
ATOM 1411 C CA . MET A 1 192 ? 12.527 13.140 -9.734 1.00 85.81 192 MET A CA 1
ATOM 1412 C C . MET A 1 192 ? 13.376 14.406 -9.921 1.00 85.81 192 MET A C 1
ATOM 1414 O O . MET A 1 192 ? 14.599 14.345 -9.961 1.00 85.81 192 MET A O 1
ATOM 1418 N N . ASN A 1 193 ? 12.739 15.575 -10.040 1.00 85.38 193 ASN A N 1
ATOM 1419 C CA . ASN A 1 193 ? 13.463 16.832 -10.226 1.00 85.38 193 ASN A CA 1
ATOM 1420 C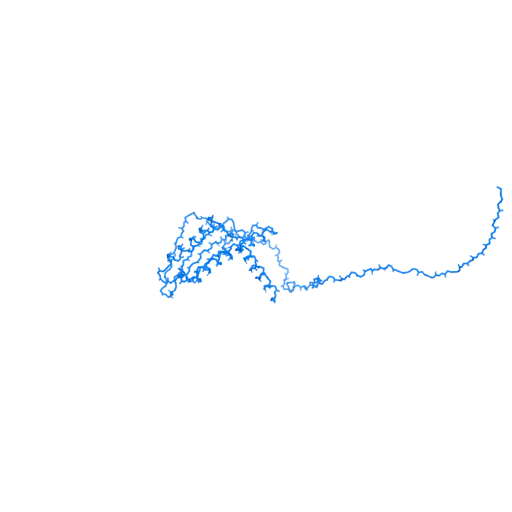 C . ASN A 1 193 ? 14.150 17.321 -8.940 1.00 85.38 193 ASN A C 1
ATOM 1422 O O . ASN A 1 193 ? 15.134 18.046 -9.022 1.00 85.38 193 ASN A O 1
ATOM 1426 N N . CYS A 1 194 ? 13.630 16.967 -7.761 1.00 84.06 194 CYS A N 1
ATOM 1427 C CA . CYS A 1 194 ? 14.310 17.223 -6.493 1.00 84.06 194 CYS A CA 1
ATOM 1428 C C . 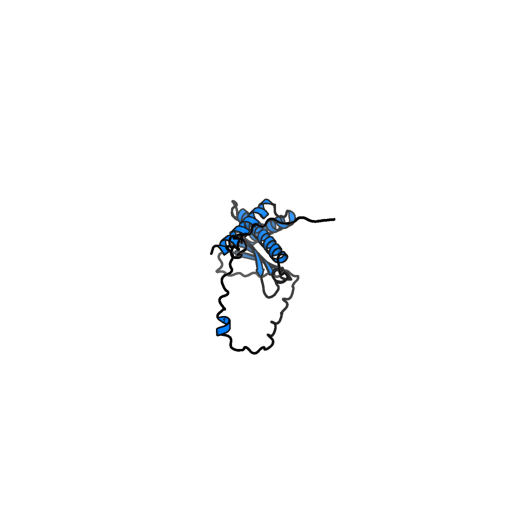CYS A 1 194 ? 15.608 16.414 -6.392 1.00 84.06 194 CYS A C 1
ATOM 1430 O O . CYS A 1 194 ? 16.629 17.000 -6.065 1.00 84.06 194 CYS A O 1
ATOM 1432 N N . GLU A 1 195 ? 15.584 15.129 -6.758 1.00 75.25 195 GLU A N 1
ATOM 1433 C CA . GLU A 1 195 ? 16.769 14.253 -6.733 1.00 75.25 195 GLU A CA 1
ATOM 1434 C C . GLU A 1 195 ? 17.895 14.730 -7.660 1.00 75.25 195 GLU A C 1
ATOM 1436 O O . GLU A 1 195 ? 19.061 14.546 -7.349 1.00 75.25 195 GLU A O 1
ATOM 1441 N N . PHE A 1 196 ? 17.571 15.357 -8.794 1.00 80.00 196 PHE A N 1
ATOM 1442 C CA . PHE A 1 196 ? 18.587 15.872 -9.723 1.00 80.00 196 PHE A CA 1
ATOM 1443 C C . PHE A 1 196 ? 19.198 17.216 -9.292 1.00 80.00 196 PHE A C 1
ATOM 1445 O O . PHE A 1 196 ? 20.229 17.627 -9.818 1.00 80.00 196 PHE A O 1
ATOM 1452 N N . ARG A 1 197 ? 18.518 17.962 -8.415 1.00 72.25 197 ARG A N 1
ATOM 1453 C CA . ARG A 1 197 ? 18.937 19.313 -8.005 1.00 72.25 197 ARG A CA 1
ATOM 1454 C C . ARG A 1 197 ? 19.847 19.323 -6.777 1.00 72.25 197 ARG A C 1
ATOM 1456 O O . ARG A 1 197 ? 20.329 20.404 -6.436 1.00 72.25 197 ARG A O 1
ATOM 1463 N N . GLU A 1 198 ? 20.036 18.177 -6.134 1.00 52.94 198 GLU A N 1
ATOM 1464 C CA . GLU A 1 198 ? 21.059 17.936 -5.106 1.00 52.94 198 GLU A CA 1
ATOM 1465 C C . GLU A 1 198 ? 22.359 17.441 -5.750 1.00 52.94 198 GLU A C 1
ATOM 1467 O O . GLU A 1 198 ? 23.431 17.894 -5.289 1.00 52.94 198 GLU A O 1
#

pLDDT: mean 75.97, std 19.87, range [29.66, 95.06]

Secondary structure (DSSP, 8-state):
-----------PPPPP--------PPPPS--PPP-PPPTHHHH----------PPP--PPPP--SPP------TT-SSEEEEEEEEESS-TTTS--SHHHHHHHHHHHHHHHHHHHHHHHHHTSSS-S-SEEEEEEEE-SSS-EEEEEEEEESTT-HHHHHHHHHHHHHHHHHH---HHHHHHHHHHHHHHHHHHHH-